Protein AF-A0A1Y2WQH7-F1 (afdb_monomer_lite)

Radius of gyration: 19.59 Å; chains: 1; bounding box: 46×44×56 Å

Structure (mmCIF, N/CA/C/O backbone):
data_AF-A0A1Y2WQH7-F1
#
_entry.id   AF-A0A1Y2WQH7-F1
#
loop_
_atom_site.group_PDB
_atom_site.id
_atom_site.type_symbol
_atom_site.label_atom_id
_atom_site.label_alt_id
_atom_site.label_comp_id
_atom_site.label_asym_id
_atom_site.label_entity_id
_atom_site.label_seq_id
_atom_site.pdbx_PDB_ins_code
_atom_site.Cartn_x
_atom_site.Cartn_y
_atom_site.Cartn_z
_atom_site.occupancy
_atom_site.B_iso_or_equiv
_atom_site.auth_seq_id
_atom_site.auth_comp_id
_atom_site.auth_asym_id
_atom_site.auth_atom_id
_atom_site.pdbx_PDB_model_num
ATOM 1 N N . SER A 1 1 ? 17.993 -16.081 -12.407 1.00 38.97 1 SER A N 1
ATOM 2 C CA . SER A 1 1 ? 17.175 -14.873 -12.658 1.00 38.97 1 SER A CA 1
ATOM 3 C C . SER A 1 1 ? 17.293 -13.811 -11.558 1.00 38.97 1 SER A C 1
ATOM 5 O O . SER A 1 1 ? 16.440 -12.940 -11.485 1.00 38.97 1 SER A O 1
ATOM 7 N N . GLU A 1 2 ? 18.355 -13.831 -10.736 1.00 39.44 2 GLU A N 1
ATOM 8 C CA . GLU A 1 2 ? 18.613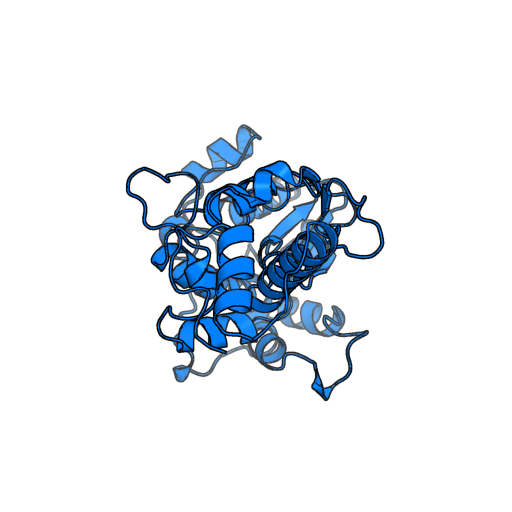 -12.860 -9.647 1.00 39.44 2 GLU A CA 1
ATOM 9 C C . GLU A 1 2 ? 19.419 -11.621 -10.092 1.00 39.44 2 GLU A C 1
ATOM 11 O O . GLU A 1 2 ? 19.774 -10.783 -9.273 1.00 39.44 2 GLU A O 1
ATOM 16 N N . ILE A 1 3 ? 19.748 -11.491 -11.383 1.00 43.53 3 ILE A N 1
ATOM 17 C CA . ILE A 1 3 ? 20.893 -10.663 -11.800 1.00 43.53 3 ILE A CA 1
ATOM 18 C C . ILE A 1 3 ? 20.584 -9.166 -12.003 1.00 43.53 3 ILE A C 1
ATOM 20 O O . ILE A 1 3 ? 21.519 -8.375 -11.983 1.00 43.53 3 ILE A O 1
ATOM 24 N N . VAL A 1 4 ? 19.337 -8.705 -12.166 1.00 51.38 4 VAL A N 1
ATOM 25 C CA . VAL A 1 4 ? 19.160 -7.395 -12.847 1.00 51.38 4 VAL A CA 1
ATOM 26 C C . VAL A 1 4 ? 18.639 -6.235 -11.991 1.00 51.38 4 VAL A C 1
ATOM 28 O O . VAL A 1 4 ? 18.834 -5.090 -12.374 1.00 51.38 4 VAL A O 1
ATOM 31 N N . ILE A 1 5 ? 18.083 -6.455 -10.799 1.00 53.41 5 ILE A N 1
ATOM 32 C CA . ILE A 1 5 ? 17.498 -5.356 -10.001 1.00 53.41 5 ILE A CA 1
ATOM 33 C C . ILE A 1 5 ? 18.223 -5.229 -8.660 1.00 53.41 5 ILE A C 1
ATOM 35 O O . ILE A 1 5 ? 17.600 -5.312 -7.615 1.00 53.41 5 ILE A O 1
ATOM 39 N N . ASN A 1 6 ? 19.551 -5.098 -8.661 1.00 52.06 6 ASN A N 1
ATOM 40 C CA . ASN A 1 6 ? 20.327 -4.864 -7.430 1.00 52.06 6 ASN A CA 1
ATOM 41 C C . ASN A 1 6 ? 20.868 -3.433 -7.298 1.00 52.06 6 ASN A C 1
ATOM 43 O O . ASN A 1 6 ? 21.521 -3.142 -6.304 1.00 52.06 6 ASN A O 1
ATOM 47 N N . ASN A 1 7 ? 20.557 -2.533 -8.238 1.00 55.72 7 ASN A N 1
ATOM 48 C CA . ASN A 1 7 ? 20.940 -1.123 -8.157 1.00 55.72 7 ASN A CA 1
ATOM 49 C C . ASN A 1 7 ? 19.717 -0.221 -8.336 1.00 55.72 7 ASN A C 1
ATOM 51 O O . ASN A 1 7 ? 19.028 -0.314 -9.350 1.00 55.72 7 ASN A O 1
ATOM 55 N N . ALA A 1 8 ? 19.503 0.675 -7.369 1.00 56.31 8 ALA A N 1
ATOM 56 C CA . ALA A 1 8 ? 18.487 1.731 -7.411 1.00 56.31 8 ALA A CA 1
ATOM 57 C C . ALA A 1 8 ? 18.718 2.745 -8.554 1.00 56.31 8 ALA A C 1
ATOM 59 O O . ALA A 1 8 ? 17.815 3.499 -8.906 1.00 56.31 8 ALA A O 1
ATOM 60 N N . ASP A 1 9 ? 19.904 2.718 -9.168 1.00 71.06 9 ASP A N 1
ATOM 61 C CA . ASP A 1 9 ? 20.319 3.643 -10.226 1.00 71.06 9 ASP A CA 1
ATOM 62 C C . ASP A 1 9 ? 19.980 3.158 -11.643 1.00 71.06 9 ASP A C 1
ATOM 64 O O . ASP A 1 9 ? 20.392 3.779 -12.618 1.00 71.06 9 ASP A O 1
ATOM 68 N N . LEU A 1 10 ? 19.259 2.048 -11.806 1.00 86.94 10 LEU A N 1
ATOM 69 C CA . LEU A 1 10 ? 18.896 1.564 -13.141 1.00 86.94 10 LEU A CA 1
ATOM 70 C C . LEU A 1 10 ? 17.573 2.161 -13.602 1.00 86.94 10 LEU A C 1
ATOM 72 O O . LEU A 1 10 ? 16.615 2.231 -12.834 1.00 86.94 10 LEU A O 1
ATOM 76 N N . SER A 1 11 ? 17.512 2.554 -14.869 1.00 91.56 11 SER A N 1
ATOM 77 C CA . SER A 1 11 ? 16.256 2.814 -15.564 1.00 91.56 11 SER A CA 1
ATOM 78 C C . SER A 1 11 ? 15.621 1.511 -16.067 1.00 91.56 11 SER A C 1
ATOM 80 O O . SER A 1 11 ? 16.248 0.446 -16.070 1.00 91.56 11 SER A O 1
ATOM 82 N N . ILE A 1 12 ? 14.370 1.577 -16.531 1.00 92.19 12 ILE A N 1
ATOM 83 C CA . ILE A 1 12 ? 13.718 0.421 -17.171 1.00 92.19 12 ILE A CA 1
ATOM 84 C C . ILE A 1 12 ? 14.476 0.021 -18.441 1.00 92.19 12 ILE A C 1
ATOM 86 O O . ILE A 1 12 ? 14.671 -1.171 -18.691 1.00 92.19 12 ILE A O 1
ATOM 90 N N . ASN A 1 13 ? 14.963 1.011 -19.193 1.00 90.75 13 ASN A N 1
ATOM 91 C CA . ASN A 1 13 ? 15.787 0.797 -20.380 1.00 90.75 13 ASN A CA 1
ATOM 92 C C . ASN A 1 13 ? 17.090 0.064 -20.045 1.00 90.75 13 ASN A C 1
ATOM 94 O O . ASN A 1 13 ? 17.440 -0.899 -20.726 1.00 90.75 13 ASN A O 1
ATOM 98 N N . ASP A 1 14 ? 17.766 0.444 -18.958 1.00 91.75 14 ASP A N 1
ATOM 99 C CA . ASP A 1 14 ? 19.006 -0.218 -18.534 1.00 91.75 14 ASP A CA 1
ATOM 100 C C . ASP A 1 14 ? 18.767 -1.676 -18.133 1.00 91.75 14 ASP A C 1
ATOM 102 O O . ASP A 1 14 ? 19.568 -2.557 -18.447 1.00 91.75 14 ASP A O 1
ATOM 106 N N . ILE A 1 15 ? 17.652 -1.955 -17.450 1.00 91.62 15 ILE A N 1
ATOM 107 C CA . ILE A 1 15 ? 17.267 -3.320 -17.069 1.00 91.62 15 ILE A CA 1
ATOM 108 C C . ILE A 1 15 ? 16.981 -4.156 -18.324 1.00 91.62 15 ILE A C 1
ATOM 110 O O . ILE A 1 15 ? 17.461 -5.288 -18.422 1.00 91.62 15 ILE A O 1
ATOM 114 N N . ALA A 1 16 ? 16.248 -3.608 -19.298 1.00 92.00 16 ALA A N 1
ATOM 115 C CA . ALA A 1 16 ? 15.983 -4.278 -20.569 1.00 92.00 16 ALA A CA 1
ATOM 116 C C . ALA A 1 16 ? 17.284 -4.561 -21.339 1.00 92.00 16 ALA A C 1
ATOM 118 O O . ALA A 1 16 ? 17.501 -5.687 -21.791 1.00 92.00 16 ALA A O 1
ATOM 119 N N . GLN A 1 17 ? 18.190 -3.583 -21.420 1.00 90.75 17 GLN A N 1
ATOM 120 C CA . GLN A 1 17 ? 19.476 -3.753 -22.091 1.00 90.75 17 GLN A CA 1
ATOM 121 C C . GLN A 1 17 ? 20.327 -4.831 -21.412 1.00 90.75 17 GLN A C 1
ATOM 123 O O . GLN A 1 17 ? 20.814 -5.735 -22.083 1.00 90.75 17 GLN A O 1
ATOM 128 N N . ARG A 1 18 ? 20.417 -4.831 -20.077 1.00 91.19 18 ARG A N 1
ATOM 129 C CA . ARG A 1 18 ? 21.145 -5.869 -19.325 1.00 91.19 18 ARG A CA 1
ATOM 130 C C . ARG A 1 18 ? 20.582 -7.270 -19.543 1.00 91.19 18 ARG A C 1
ATOM 132 O O . ARG A 1 18 ? 21.343 -8.233 -19.596 1.00 91.19 18 ARG A O 1
ATOM 139 N N . LEU A 1 19 ? 19.260 -7.408 -19.657 1.00 89.88 19 LEU A N 1
ATOM 140 C CA . LEU A 1 19 ? 18.636 -8.690 -19.997 1.00 89.88 19 LEU A CA 1
ATOM 141 C C . LEU A 1 19 ? 18.998 -9.132 -21.420 1.00 89.88 19 LEU A C 1
ATOM 143 O O . LEU A 1 19 ? 19.179 -10.330 -21.650 1.00 89.88 19 LEU A O 1
ATOM 147 N N . SER A 1 20 ? 19.119 -8.186 -22.354 1.00 91.44 20 SER A N 1
ATOM 148 C CA . SER A 1 20 ? 19.581 -8.461 -23.716 1.00 91.44 20 SER A CA 1
ATOM 149 C C . SER A 1 20 ? 21.047 -8.893 -23.735 1.00 91.44 20 SER A C 1
ATOM 151 O O . SER A 1 20 ? 21.374 -9.915 -24.332 1.00 91.44 20 SER A O 1
ATOM 153 N N . ASP A 1 21 ? 21.916 -8.176 -23.022 1.00 89.81 21 ASP A N 1
ATOM 154 C CA . ASP A 1 21 ? 23.349 -8.477 -22.928 1.00 89.81 21 ASP A CA 1
ATOM 155 C C . ASP A 1 21 ? 23.602 -9.838 -22.259 1.00 89.81 21 ASP A C 1
ATOM 157 O O . ASP A 1 21 ? 24.516 -10.571 -22.632 1.00 89.81 21 ASP A O 1
ATOM 161 N N . ALA A 1 22 ? 22.747 -10.222 -21.306 1.00 89.12 22 ALA A N 1
ATOM 162 C CA . ALA A 1 22 ? 22.756 -11.538 -20.672 1.00 89.12 22 ALA A CA 1
ATOM 163 C C . ALA A 1 22 ? 22.141 -12.656 -21.542 1.00 89.12 22 ALA A C 1
ATOM 165 O O . ALA A 1 22 ? 21.992 -13.784 -21.070 1.00 89.12 22 ALA A O 1
ATOM 166 N N . GLY A 1 23 ? 21.721 -12.359 -22.777 1.00 88.50 23 GLY A N 1
ATOM 167 C CA . GLY A 1 23 ? 21.114 -13.319 -23.703 1.00 88.50 23 GLY A CA 1
ATOM 168 C C . GLY A 1 23 ? 19.721 -13.810 -23.295 1.00 88.50 23 GLY A C 1
ATOM 169 O O . GLY A 1 23 ? 19.248 -14.811 -23.827 1.00 88.50 23 GLY A O 1
ATOM 170 N N . SER A 1 24 ? 19.058 -13.142 -22.342 1.00 87.94 24 SER A N 1
ATOM 171 C CA . SER A 1 24 ? 17.720 -13.530 -21.863 1.00 87.94 24 SER A CA 1
ATOM 172 C C . SER A 1 24 ? 16.598 -13.045 -22.782 1.00 87.94 24 SER A C 1
ATOM 174 O O . SER A 1 24 ? 15.531 -13.653 -22.823 1.00 87.94 24 SER A O 1
ATOM 176 N N . ILE A 1 25 ? 16.831 -11.951 -23.508 1.00 89.62 25 ILE A N 1
ATOM 177 C CA . ILE A 1 25 ? 15.922 -11.395 -24.514 1.00 89.62 25 ILE A CA 1
ATOM 178 C C . ILE A 1 25 ? 16.723 -10.914 -25.726 1.00 89.62 25 ILE A C 1
ATOM 180 O O . ILE A 1 25 ? 17.934 -10.737 -25.650 1.00 89.62 25 ILE A O 1
ATOM 184 N N . THR A 1 26 ? 16.053 -10.698 -26.854 1.00 89.81 26 THR A N 1
ATOM 185 C CA . THR A 1 26 ? 16.691 -10.246 -28.095 1.00 89.81 26 THR A CA 1
ATOM 186 C C . THR A 1 26 ? 16.123 -8.894 -28.508 1.00 89.81 26 THR A C 1
ATOM 188 O O . THR A 1 26 ? 14.950 -8.794 -28.872 1.00 89.81 26 THR A O 1
ATOM 191 N N . ILE A 1 27 ? 16.957 -7.854 -28.467 1.00 88.19 27 ILE A N 1
ATOM 192 C CA . ILE A 1 27 ? 16.594 -6.493 -28.873 1.00 88.19 27 ILE A CA 1
ATOM 193 C C . ILE A 1 27 ? 17.321 -6.167 -30.182 1.00 88.19 27 ILE A C 1
ATOM 195 O O . ILE A 1 27 ? 18.535 -6.010 -30.204 1.00 88.19 27 ILE A O 1
ATOM 199 N N . LEU A 1 28 ? 16.570 -6.098 -31.286 1.00 86.06 28 LEU A N 1
ATOM 200 C CA . LEU A 1 28 ? 17.103 -5.847 -32.640 1.00 86.06 28 LEU A CA 1
ATOM 201 C C . LEU A 1 28 ? 16.607 -4.525 -33.250 1.00 86.06 28 LEU A C 1
ATOM 203 O O . LEU A 1 28 ? 16.918 -4.220 -34.398 1.00 86.06 28 LEU A O 1
ATOM 207 N N . GLY A 1 29 ? 15.808 -3.757 -32.508 1.00 87.25 29 GLY A N 1
ATOM 208 C CA . GLY A 1 29 ? 15.242 -2.489 -32.956 1.00 87.25 29 GLY A CA 1
ATOM 209 C C . GLY A 1 29 ? 14.202 -1.933 -31.984 1.00 87.25 29 GLY A C 1
ATOM 210 O O . GLY A 1 29 ? 13.869 -2.561 -30.975 1.00 87.25 29 GLY A O 1
ATOM 211 N N . ASP A 1 30 ? 13.654 -0.764 -32.315 1.00 85.12 30 ASP A N 1
ATOM 212 C CA . ASP A 1 30 ? 12.797 0.025 -31.418 1.00 85.12 30 ASP A CA 1
ATOM 213 C C . ASP A 1 30 ? 11.533 -0.709 -30.960 1.00 85.12 30 ASP A C 1
ATOM 215 O O . ASP A 1 30 ? 11.069 -0.528 -29.836 1.00 85.12 30 ASP A O 1
ATOM 219 N N . ARG A 1 31 ? 10.944 -1.550 -31.818 1.00 86.94 31 ARG A N 1
ATOM 220 C CA . ARG A 1 31 ? 9.736 -2.311 -31.464 1.00 86.94 31 ARG A CA 1
ATOM 221 C C . ARG A 1 31 ? 10.037 -3.368 -30.398 1.00 86.94 31 ARG A C 1
ATOM 223 O O . ARG A 1 31 ? 9.248 -3.546 -29.471 1.00 86.94 31 ARG A O 1
ATOM 230 N N . GLN A 1 32 ? 11.160 -4.068 -30.536 1.00 87.75 32 GLN A N 1
ATOM 231 C CA . GLN A 1 32 ? 11.610 -5.073 -29.577 1.00 87.75 32 GLN A CA 1
ATOM 232 C C . GLN A 1 32 ? 12.045 -4.417 -28.271 1.00 87.75 32 GLN A C 1
ATOM 234 O O . GLN A 1 32 ? 11.708 -4.940 -27.215 1.00 87.75 32 GLN A O 1
ATOM 239 N N . LEU A 1 33 ? 12.704 -3.254 -28.336 1.00 87.06 33 LEU A N 1
ATOM 240 C CA . LEU A 1 33 ? 13.046 -2.480 -27.144 1.00 87.06 33 LEU A CA 1
ATOM 241 C C . LEU A 1 33 ? 11.783 -2.100 -26.359 1.00 87.06 33 LEU A C 1
ATOM 243 O O . LEU A 1 33 ? 11.710 -2.404 -25.178 1.00 87.06 33 LEU A O 1
ATOM 247 N N . LYS A 1 34 ? 10.744 -1.571 -27.021 1.00 87.88 34 LYS A N 1
ATOM 248 C CA . LYS A 1 34 ? 9.451 -1.265 -26.372 1.00 87.88 34 LYS A CA 1
ATOM 249 C C . LYS A 1 34 ? 8.802 -2.489 -25.726 1.00 87.88 34 LYS A C 1
ATOM 251 O O . LYS A 1 34 ? 8.323 -2.434 -24.603 1.00 87.88 34 LYS A O 1
ATOM 256 N N . SER A 1 35 ? 8.812 -3.621 -26.428 1.00 90.25 35 SER A N 1
ATOM 257 C CA . SER A 1 35 ? 8.246 -4.865 -25.890 1.00 90.25 35 SER A CA 1
ATOM 258 C C . SER A 1 35 ? 9.041 -5.365 -24.676 1.00 90.25 35 SER A C 1
ATOM 260 O O . SER A 1 35 ? 8.468 -5.893 -23.724 1.00 90.25 35 SER A O 1
ATOM 262 N N . ALA A 1 36 ? 10.365 -5.190 -24.696 1.00 91.88 36 ALA A N 1
ATOM 263 C CA . ALA A 1 36 ? 11.240 -5.519 -23.582 1.00 91.88 36 ALA A CA 1
ATOM 264 C C . ALA A 1 36 ? 11.011 -4.591 -22.381 1.00 91.88 36 ALA A C 1
ATOM 266 O O . ALA A 1 36 ? 10.947 -5.079 -21.253 1.00 91.88 36 ALA A O 1
ATOM 267 N N . THR A 1 37 ? 10.844 -3.284 -22.601 1.00 91.94 37 THR A N 1
ATOM 268 C CA . THR A 1 37 ? 10.581 -2.320 -21.523 1.00 91.94 37 THR A CA 1
ATOM 269 C C . THR A 1 37 ? 9.207 -2.548 -20.898 1.00 91.94 37 THR A C 1
ATOM 271 O O . THR A 1 37 ? 9.106 -2.576 -19.673 1.00 91.94 37 THR A O 1
ATOM 274 N N . ASP A 1 38 ? 8.185 -2.863 -21.699 1.00 92.50 38 ASP A N 1
ATOM 275 C CA . ASP A 1 38 ? 6.854 -3.259 -21.213 1.00 92.50 38 ASP A CA 1
ATOM 276 C C . ASP A 1 38 ? 6.898 -4.532 -20.363 1.00 92.50 38 ASP A C 1
ATOM 278 O O . ASP A 1 38 ? 6.243 -4.624 -19.319 1.00 92.50 38 ASP A O 1
ATOM 282 N N . LEU A 1 39 ? 7.697 -5.517 -20.782 1.00 93.12 39 LEU A N 1
ATOM 283 C CA . LEU A 1 39 ? 7.901 -6.746 -20.024 1.00 93.12 39 LEU A CA 1
ATOM 284 C C . LEU A 1 39 ? 8.595 -6.465 -18.686 1.00 93.12 39 LEU A C 1
ATOM 286 O O . LEU A 1 39 ? 8.147 -6.957 -17.651 1.00 93.12 39 LEU A O 1
ATOM 290 N N . VAL A 1 40 ? 9.663 -5.664 -18.693 1.00 94.38 40 VAL A N 1
ATOM 291 C CA . VAL A 1 40 ? 10.388 -5.271 -17.476 1.00 94.38 40 VAL A CA 1
ATOM 292 C C . VAL A 1 40 ? 9.467 -4.521 -16.517 1.00 94.38 40 VAL A C 1
ATOM 294 O O . VAL A 1 40 ? 9.375 -4.900 -15.349 1.00 94.38 40 VAL A O 1
ATOM 297 N N . PHE A 1 41 ? 8.745 -3.514 -17.009 1.00 95.19 41 PHE A N 1
ATOM 298 C CA . PHE A 1 41 ? 7.750 -2.767 -16.244 1.00 95.19 41 PHE A CA 1
ATOM 299 C C . PHE A 1 41 ? 6.714 -3.707 -15.614 1.00 95.19 41 PHE A C 1
ATOM 301 O O . PHE A 1 41 ? 6.477 -3.675 -14.408 1.00 95.19 41 PHE A O 1
ATOM 308 N N . SER A 1 42 ? 6.165 -4.630 -16.403 1.00 95.88 42 SER A N 1
ATOM 309 C CA . SER A 1 42 ? 5.173 -5.590 -15.914 1.00 95.88 42 SER A CA 1
ATOM 310 C C . SER A 1 42 ? 5.725 -6.496 -14.818 1.00 95.88 42 SER A C 1
ATOM 312 O O . SER A 1 42 ? 5.077 -6.700 -13.790 1.00 95.88 42 SER A O 1
ATOM 314 N N . ILE A 1 43 ? 6.945 -7.009 -15.003 1.00 95.31 43 ILE A N 1
ATOM 315 C CA . ILE A 1 43 ? 7.621 -7.852 -14.014 1.00 95.31 43 ILE A CA 1
ATOM 316 C C . ILE A 1 43 ? 7.861 -7.076 -12.720 1.00 95.31 43 ILE A C 1
ATOM 318 O O . ILE A 1 43 ? 7.623 -7.636 -11.651 1.00 95.31 43 ILE A O 1
ATOM 322 N N . ILE A 1 44 ? 8.289 -5.811 -12.787 1.00 95.44 44 ILE A N 1
ATOM 323 C CA . ILE A 1 44 ? 8.462 -4.964 -11.599 1.00 95.44 44 ILE A CA 1
ATOM 324 C C . ILE A 1 44 ? 7.122 -4.811 -10.874 1.00 95.44 44 ILE A C 1
ATOM 326 O O . ILE A 1 44 ? 7.054 -5.101 -9.680 1.00 95.44 44 ILE A O 1
ATOM 330 N N . GLY A 1 45 ? 6.046 -4.444 -11.576 1.00 96.31 45 GLY A N 1
ATOM 331 C CA . GLY A 1 45 ? 4.706 -4.333 -10.991 1.00 96.31 45 GLY A CA 1
ATOM 332 C C . GLY A 1 45 ? 4.266 -5.614 -10.281 1.00 96.31 45 GLY A C 1
ATOM 333 O O . GLY A 1 45 ? 3.949 -5.595 -9.093 1.00 96.31 45 GLY A O 1
ATOM 334 N N . TRP A 1 46 ? 4.352 -6.762 -10.956 1.00 95.75 46 TRP A N 1
ATOM 335 C CA . TRP A 1 46 ? 3.946 -8.050 -10.382 1.00 95.75 46 TRP A CA 1
ATOM 336 C C . TRP A 1 46 ? 4.846 -8.536 -9.242 1.00 95.75 46 TRP A C 1
ATOM 338 O O . TRP A 1 46 ? 4.350 -9.118 -8.280 1.00 95.75 46 TRP A O 1
ATOM 348 N N . LYS A 1 47 ? 6.166 -8.323 -9.326 1.00 95.25 47 LYS A N 1
ATOM 349 C CA . LYS A 1 47 ? 7.124 -8.775 -8.302 1.00 95.25 47 LYS A CA 1
ATOM 350 C C . LYS A 1 47 ? 7.151 -7.891 -7.066 1.00 95.25 47 LYS A C 1
ATOM 352 O O . LYS A 1 47 ? 7.563 -8.366 -6.014 1.00 95.25 47 LYS A O 1
ATOM 357 N N . THR A 1 48 ? 6.756 -6.630 -7.188 1.00 96.56 48 THR A N 1
ATOM 358 C CA . THR A 1 48 ? 6.714 -5.682 -6.065 1.00 96.56 48 THR A CA 1
ATOM 359 C C . THR A 1 48 ? 5.312 -5.506 -5.500 1.00 96.56 48 THR A C 1
ATOM 361 O O . THR A 1 48 ? 5.162 -5.060 -4.367 1.00 96.56 48 THR A O 1
ATOM 364 N N . MET A 1 49 ? 4.290 -5.840 -6.293 1.00 97.44 49 MET A N 1
ATOM 365 C CA . MET A 1 49 ? 2.878 -5.591 -6.012 1.00 97.44 49 MET A CA 1
ATOM 366 C C . MET A 1 49 ? 2.554 -4.106 -5.771 1.00 97.44 49 MET A C 1
ATOM 368 O O . MET A 1 49 ? 1.500 -3.792 -5.231 1.00 97.44 49 MET A O 1
ATOM 372 N N . LEU A 1 50 ? 3.429 -3.172 -6.166 1.00 97.31 50 LEU A N 1
ATOM 373 C CA . LE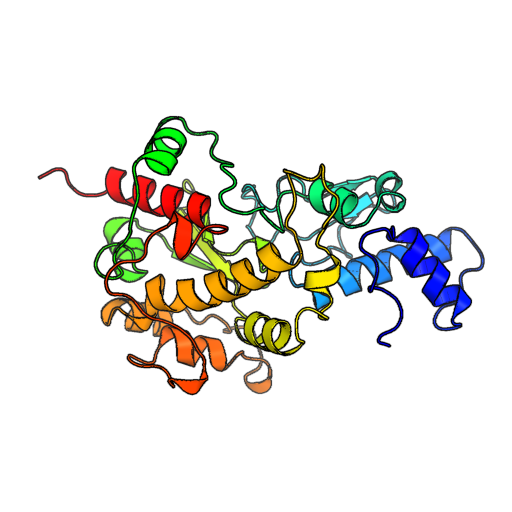U A 1 50 ? 3.206 -1.725 -6.006 1.00 97.31 50 LEU A CA 1
ATOM 374 C C . LEU A 1 50 ? 2.177 -1.165 -6.991 1.00 97.31 50 LEU A C 1
ATOM 376 O O . LEU A 1 50 ? 1.600 -0.102 -6.761 1.00 97.31 50 LEU A O 1
ATOM 380 N N . TYR A 1 51 ? 1.963 -1.873 -8.092 1.00 96.94 51 TYR A N 1
ATOM 381 C CA . TYR A 1 51 ? 0.954 -1.577 -9.093 1.00 96.94 51 TYR A CA 1
ATOM 382 C C . TYR A 1 51 ? 0.676 -2.828 -9.920 1.00 96.94 51 TYR A C 1
ATOM 384 O O . TYR A 1 51 ? 1.498 -3.744 -9.999 1.00 96.94 51 TYR A O 1
ATOM 392 N N . ARG A 1 52 ? -0.472 -2.838 -10.596 1.00 95.81 52 ARG A N 1
ATOM 393 C CA . ARG A 1 52 ? -0.746 -3.788 -11.671 1.00 95.81 52 ARG A CA 1
ATOM 394 C C . ARG A 1 52 ? -0.506 -3.089 -13.012 1.00 95.81 52 ARG A C 1
ATOM 396 O O . ARG A 1 52 ? -1.063 -2.012 -13.202 1.00 95.81 52 ARG A O 1
ATOM 403 N N . PRO A 1 53 ? 0.294 -3.645 -13.936 1.00 95.81 53 PRO A N 1
ATOM 404 C CA . PRO A 1 53 ? 0.435 -3.072 -15.272 1.00 95.81 53 PRO A CA 1
ATOM 405 C C . PRO A 1 53 ? -0.896 -3.164 -16.035 1.00 95.81 53 PRO A C 1
ATOM 407 O O . PRO A 1 53 ? -1.578 -4.193 -15.976 1.00 95.81 53 PRO A O 1
ATOM 410 N N . ASP A 1 54 ? -1.264 -2.109 -16.762 1.00 94.44 54 ASP A N 1
ATOM 411 C CA . ASP A 1 54 ? -2.347 -2.157 -17.750 1.00 94.44 54 ASP A CA 1
ATOM 412 C C . ASP A 1 54 ? -1.742 -2.339 -19.141 1.00 94.44 54 ASP A C 1
ATOM 414 O O . ASP A 1 54 ? -1.174 -1.415 -19.712 1.00 94.44 54 ASP A O 1
ATOM 418 N N . LEU A 1 55 ? -1.846 -3.556 -19.670 1.00 86.69 55 LEU A N 1
ATOM 419 C CA . LEU A 1 55 ? -1.311 -3.916 -20.985 1.00 86.69 55 LEU A CA 1
ATOM 420 C C . LEU A 1 55 ? -2.374 -3.909 -22.087 1.00 86.69 55 LEU A C 1
ATOM 422 O O . LEU A 1 55 ? -2.036 -4.023 -23.260 1.00 86.69 55 LEU A O 1
ATOM 426 N N . LEU A 1 56 ? -3.656 -3.824 -21.720 1.00 86.69 56 LEU A N 1
ATOM 427 C CA . LEU A 1 56 ? -4.763 -3.980 -22.664 1.00 86.69 56 LEU A CA 1
ATOM 428 C C . LEU A 1 56 ? -5.297 -2.630 -23.131 1.00 86.69 56 LEU A C 1
ATOM 430 O O . LEU A 1 56 ? -5.639 -2.479 -24.302 1.00 86.69 56 LEU A O 1
ATOM 434 N N . SER A 1 57 ? -5.356 -1.654 -22.225 1.00 88.19 57 SER A N 1
ATOM 435 C CA . SER A 1 57 ? -5.947 -0.339 -22.499 1.00 88.19 57 SER A CA 1
ATOM 436 C C . SER A 1 57 ? -4.895 0.754 -22.694 1.00 88.19 57 SER A C 1
ATOM 438 O O . SER A 1 57 ? -5.252 1.912 -22.925 1.00 88.19 57 SER A O 1
ATOM 440 N N . CYS A 1 58 ? -3.606 0.415 -22.587 1.00 89.50 58 CYS A N 1
ATOM 441 C CA . CYS A 1 58 ? -2.530 1.395 -22.627 1.00 89.50 58 CYS A CA 1
ATOM 442 C C . CYS A 1 58 ? -2.152 1.797 -24.061 1.00 89.50 58 CYS A C 1
ATOM 444 O O . CYS A 1 58 ? -1.852 0.929 -24.887 1.00 89.50 58 CYS A O 1
ATOM 446 N N . PRO A 1 59 ? -2.127 3.104 -24.380 1.00 90.44 59 PRO A N 1
ATOM 447 C CA . PRO A 1 59 ? -1.656 3.582 -25.672 1.00 90.44 59 PRO A CA 1
ATOM 448 C C . PRO A 1 59 ? -0.177 3.231 -25.926 1.00 90.44 59 PRO A C 1
ATOM 450 O O . PRO A 1 59 ? 0.630 3.280 -24.999 1.00 90.44 59 PRO A O 1
ATOM 453 N N . PRO A 1 60 ? 0.246 2.999 -27.185 1.00 86.50 60 PRO A N 1
ATOM 454 C CA . PRO A 1 60 ? 1.642 2.666 -27.505 1.00 86.50 60 PRO A CA 1
ATOM 455 C C . PRO A 1 60 ? 2.681 3.729 -27.107 1.00 86.50 60 PRO A C 1
ATOM 457 O O . PRO A 1 60 ? 3.873 3.434 -27.053 1.00 86.50 60 PRO A O 1
ATOM 460 N N . THR A 1 61 ? 2.258 4.972 -26.878 1.00 89.12 61 THR A N 1
ATOM 461 C CA . THR A 1 61 ? 3.108 6.113 -26.492 1.00 89.12 61 THR A CA 1
ATOM 462 C C . THR A 1 61 ? 3.234 6.299 -24.982 1.00 89.12 61 THR A C 1
ATOM 464 O O . THR A 1 61 ? 3.938 7.207 -24.534 1.00 89.12 61 THR A O 1
ATOM 467 N N . GLU A 1 62 ? 2.563 5.459 -24.200 1.00 93.38 62 GLU A N 1
ATOM 468 C CA . GLU A 1 62 ? 2.459 5.576 -22.751 1.00 93.38 62 GLU A CA 1
ATOM 469 C C . GLU A 1 62 ? 2.850 4.265 -22.060 1.00 93.38 62 GLU A C 1
ATOM 471 O O . GLU A 1 62 ? 2.894 3.198 -22.676 1.00 93.38 62 GLU A O 1
ATOM 476 N N . ILE A 1 63 ? 3.126 4.375 -20.762 1.00 93.38 63 ILE A N 1
ATOM 477 C CA . ILE A 1 63 ? 3.125 3.273 -19.806 1.00 93.38 63 ILE A CA 1
ATOM 478 C C . ILE A 1 63 ? 1.989 3.514 -18.820 1.00 93.38 63 ILE A C 1
ATOM 480 O O . ILE A 1 63 ? 1.844 4.621 -18.291 1.00 93.38 63 ILE A O 1
ATOM 484 N N . CYS A 1 64 ? 1.214 2.467 -18.547 1.00 95.75 64 CYS A N 1
ATOM 485 C CA . CYS A 1 64 ? 0.005 2.568 -17.752 1.00 95.75 64 CYS A CA 1
ATOM 486 C C . CYS A 1 64 ? -0.025 1.546 -16.616 1.00 95.75 64 CYS A C 1
ATOM 488 O O . CYS A 1 64 ? 0.321 0.375 -16.785 1.00 95.75 64 CYS A O 1
ATOM 490 N N . ILE A 1 65 ? -0.512 1.991 -15.464 1.00 96.25 65 ILE A N 1
ATOM 491 C CA . ILE A 1 65 ? -0.936 1.126 -14.369 1.00 96.25 65 ILE A CA 1
ATOM 492 C C . ILE A 1 65 ? -2.459 1.019 -14.376 1.00 96.25 65 ILE A C 1
ATOM 494 O O . ILE A 1 65 ? -3.169 1.938 -14.785 1.00 96.25 65 ILE A O 1
ATOM 498 N N . ALA A 1 66 ? -2.966 -0.120 -13.933 1.00 95.12 66 ALA A N 1
ATOM 499 C CA . ALA A 1 66 ? -4.390 -0.353 -13.864 1.00 95.12 66 ALA A CA 1
ATOM 500 C C . ALA A 1 66 ? -5.034 0.404 -12.696 1.00 95.12 66 ALA A C 1
ATOM 502 O O . ALA A 1 66 ? -4.413 0.634 -11.657 1.00 95.12 66 ALA A O 1
ATOM 503 N N . ASP A 1 67 ? -6.308 0.751 -12.863 1.00 93.88 67 ASP A N 1
ATOM 504 C CA . ASP A 1 67 ? -7.100 1.422 -11.836 1.00 93.88 67 ASP A CA 1
ATOM 505 C C . ASP A 1 67 ? -7.590 0.426 -10.774 1.00 93.88 67 ASP A C 1
ATOM 507 O O . ASP A 1 67 ? -8.618 -0.233 -10.935 1.00 93.88 67 ASP A O 1
ATOM 511 N N . GLU A 1 68 ? -6.836 0.296 -9.686 1.00 91.62 68 GLU A N 1
ATOM 512 C CA . GLU A 1 68 ? -7.161 -0.595 -8.561 1.00 91.62 68 GLU A CA 1
ATOM 513 C C . GLU A 1 68 ? -8.132 0.034 -7.550 1.00 91.62 68 GLU A C 1
ATOM 515 O O . GLU A 1 68 ? -8.639 -0.641 -6.651 1.00 91.62 68 GLU A O 1
ATOM 520 N N . THR A 1 69 ? -8.404 1.330 -7.698 1.00 92.38 69 THR A N 1
ATOM 521 C CA . THR A 1 69 ? -9.193 2.143 -6.768 1.00 92.38 69 THR A CA 1
ATOM 522 C C . THR A 1 69 ? -10.458 2.704 -7.419 1.00 92.38 69 THR A C 1
ATOM 524 O O . THR A 1 69 ? -11.049 3.660 -6.921 1.00 92.38 69 THR A O 1
ATOM 527 N N . ASN A 1 70 ? -10.899 2.093 -8.524 1.00 89.94 70 ASN A N 1
ATOM 528 C CA . ASN A 1 70 ? -12.159 2.369 -9.217 1.00 89.94 70 ASN A CA 1
ATOM 529 C C . ASN A 1 70 ? -12.413 3.871 -9.462 1.00 89.94 70 ASN A C 1
ATOM 531 O O . ASN A 1 70 ? -13.506 4.383 -9.215 1.00 89.94 70 ASN A O 1
ATOM 535 N N . GLY A 1 71 ? -11.377 4.582 -9.908 1.00 90.00 71 GLY A N 1
ATOM 536 C CA . GLY A 1 71 ? -11.412 6.012 -10.213 1.00 90.00 71 GLY A CA 1
ATOM 537 C C . GLY A 1 71 ? -10.971 6.925 -9.069 1.00 90.00 71 GLY A C 1
ATOM 538 O O . GLY A 1 71 ? -10.672 8.092 -9.321 1.00 90.00 71 GLY A O 1
ATOM 539 N N . TYR A 1 72 ? -10.865 6.426 -7.834 1.00 91.81 72 TYR A N 1
ATOM 540 C CA . TYR A 1 72 ? -10.308 7.202 -6.727 1.00 91.81 72 TYR A CA 1
ATOM 541 C C . TYR A 1 72 ? -8.803 7.424 -6.934 1.00 91.81 72 TYR A C 1
ATOM 543 O O . TYR A 1 72 ? -8.065 6.497 -7.270 1.00 91.81 72 TYR A O 1
ATOM 551 N N . ARG A 1 73 ? -8.330 8.654 -6.727 1.00 88.12 73 ARG A N 1
ATOM 552 C CA . ARG A 1 73 ? -6.911 9.024 -6.833 1.00 88.12 73 ARG A CA 1
ATOM 553 C C . ARG A 1 73 ? -6.424 9.509 -5.477 1.00 88.12 73 ARG A C 1
ATOM 555 O O . ARG A 1 73 ? -6.594 10.672 -5.127 1.00 88.12 73 ARG A O 1
ATOM 562 N N . GLY A 1 74 ? -5.890 8.571 -4.701 1.00 83.56 74 GLY A N 1
ATOM 563 C CA . GLY A 1 74 ? -5.191 8.855 -3.450 1.00 83.56 74 GLY A CA 1
ATOM 564 C C . GLY A 1 74 ? -3.716 9.183 -3.686 1.00 83.56 74 GLY A C 1
ATOM 565 O O . GLY A 1 74 ? -3.239 9.206 -4.821 1.00 83.56 74 GLY A O 1
ATOM 566 N N . GLY A 1 75 ? -2.968 9.374 -2.600 1.00 84.06 75 GLY A N 1
ATOM 567 C CA . GLY A 1 75 ? -1.556 9.770 -2.671 1.00 84.06 75 GLY A CA 1
ATOM 568 C C . GLY A 1 75 ? -0.635 8.729 -3.324 1.00 84.06 75 GLY A C 1
ATOM 569 O O . GLY A 1 75 ? 0.403 9.096 -3.872 1.00 84.06 75 GLY A O 1
ATOM 570 N N . CYS A 1 76 ? -0.998 7.439 -3.304 1.00 87.12 76 CYS A N 1
ATOM 571 C CA . CYS A 1 76 ? -0.169 6.391 -3.918 1.00 87.12 76 CYS A CA 1
ATOM 572 C C . CYS A 1 76 ? -0.205 6.343 -5.445 1.00 87.12 76 CYS A C 1
ATOM 574 O O . CYS A 1 76 ? 0.826 6.052 -6.045 1.00 87.12 76 CYS A O 1
ATOM 576 N N . HIS A 1 77 ? -1.360 6.599 -6.063 1.00 89.88 77 HIS A N 1
ATOM 577 C CA . HIS A 1 77 ? -1.578 6.538 -7.513 1.00 89.88 77 HIS A CA 1
ATOM 578 C C . HIS A 1 77 ? -2.210 7.855 -7.976 1.00 89.88 77 HIS A C 1
ATOM 580 O O . HIS A 1 77 ? -3.400 7.926 -8.290 1.00 89.88 77 HIS A O 1
ATOM 586 N N . LEU A 1 78 ? -1.397 8.911 -7.989 1.00 89.12 78 LEU A N 1
ATOM 587 C CA . LEU A 1 78 ? -1.783 10.242 -8.462 1.00 89.12 78 LEU A CA 1
ATOM 588 C C . LEU A 1 78 ? -2.048 10.245 -9.969 1.00 89.12 78 LEU A C 1
ATOM 590 O O . LEU A 1 78 ? -2.976 10.899 -10.442 1.00 89.12 78 LEU A O 1
ATOM 594 N N . CYS A 1 79 ? -1.254 9.484 -10.722 1.00 91.56 79 CYS A N 1
ATOM 595 C CA . CYS A 1 79 ? -1.433 9.300 -12.151 1.00 91.56 79 CYS A CA 1
ATOM 596 C C . CYS A 1 79 ? -1.389 7.815 -12.500 1.00 91.56 79 CYS A C 1
ATOM 598 O O . CYS A 1 79 ? -0.556 7.073 -11.988 1.00 91.56 79 CYS A O 1
ATOM 600 N N . LEU A 1 80 ? -2.259 7.384 -13.416 1.00 93.75 80 LEU A N 1
ATOM 601 C CA . LEU A 1 80 ? -2.234 6.010 -13.925 1.00 93.75 80 LEU A CA 1
ATOM 602 C C . LEU A 1 80 ? -1.400 5.852 -15.198 1.00 93.75 80 LEU A C 1
ATOM 604 O O . LEU A 1 80 ? -1.245 4.740 -15.690 1.00 93.75 80 LEU A O 1
ATOM 608 N N . LYS A 1 81 ? -0.911 6.956 -15.768 1.00 94.62 81 LYS A N 1
ATOM 609 C CA . LYS A 1 81 ? -0.300 6.991 -17.098 1.00 94.62 81 LYS A CA 1
ATOM 610 C C . LYS A 1 81 ? 0.929 7.884 -17.096 1.00 94.62 81 LYS A C 1
ATOM 612 O O . LYS A 1 81 ? 0.912 8.967 -16.518 1.00 94.62 81 LYS A O 1
ATOM 617 N N . GLN A 1 82 ? 1.978 7.460 -17.780 1.00 93.94 82 GLN A N 1
ATOM 618 C CA . GLN A 1 82 ? 3.164 8.273 -18.016 1.00 93.94 82 GLN A CA 1
ATOM 619 C C . GLN A 1 82 ? 3.604 8.155 -19.471 1.00 93.94 82 GLN A C 1
ATOM 621 O O . GLN A 1 82 ? 3.442 7.107 -20.093 1.00 93.94 82 GLN A O 1
ATOM 626 N N . PHE A 1 83 ? 4.193 9.218 -20.016 1.00 91.62 83 PHE A N 1
ATOM 627 C CA . PHE A 1 83 ? 4.830 9.155 -21.330 1.00 91.62 83 PHE A CA 1
ATOM 628 C C . PHE A 1 83 ? 6.075 8.272 -21.280 1.00 91.62 83 PHE A C 1
ATOM 630 O O . PHE A 1 83 ? 6.877 8.400 -20.360 1.00 91.62 83 PHE A O 1
ATOM 637 N N . ARG A 1 84 ? 6.309 7.474 -22.327 1.00 87.94 84 ARG A N 1
ATOM 638 C CA . ARG A 1 84 ? 7.476 6.574 -22.418 1.00 87.94 84 ARG A CA 1
ATOM 639 C C . ARG A 1 84 ? 8.840 7.253 -22.305 1.00 87.94 84 ARG A C 1
ATOM 641 O O . ARG A 1 84 ? 9.824 6.602 -21.984 1.00 87.94 84 ARG A O 1
ATOM 648 N N . LEU A 1 85 ? 8.917 8.567 -22.521 1.00 85.38 85 LEU A N 1
ATOM 649 C CA . LEU A 1 85 ? 10.143 9.337 -22.281 1.00 85.38 85 LEU A CA 1
ATOM 650 C C . LEU A 1 85 ? 10.648 9.205 -20.831 1.00 85.38 85 LEU A C 1
ATOM 652 O O . LEU A 1 85 ? 11.835 9.403 -20.588 1.00 85.38 85 LEU A O 1
ATOM 656 N N . SER A 1 86 ? 9.779 8.854 -19.874 1.00 85.50 86 SER A N 1
ATOM 657 C CA . SER A 1 86 ? 10.183 8.599 -18.491 1.00 85.50 86 SER A CA 1
ATOM 658 C C . SER A 1 86 ? 10.894 7.255 -18.287 1.00 85.50 86 SER A C 1
ATOM 660 O O . SER A 1 86 ? 11.532 7.094 -17.253 1.00 85.50 86 SER A O 1
ATOM 662 N N . GLU A 1 87 ? 10.869 6.323 -19.250 1.00 85.88 87 GLU A N 1
ATOM 663 C CA . GLU A 1 87 ? 11.512 4.996 -19.146 1.00 85.88 87 GLU A CA 1
ATOM 664 C C . GLU A 1 87 ? 13.030 5.065 -18.940 1.00 85.88 87 GLU A C 1
ATOM 666 O O . GLU A 1 87 ? 13.615 4.133 -18.388 1.00 85.88 87 GLU A O 1
ATOM 671 N N . SER A 1 88 ? 13.655 6.166 -19.371 1.00 87.25 88 SER A N 1
ATOM 672 C CA . SER A 1 88 ? 15.087 6.438 -19.198 1.00 87.25 88 SER A CA 1
ATOM 673 C C . SER A 1 88 ? 15.435 7.048 -17.837 1.00 87.25 88 SER A C 1
ATOM 675 O O . SER A 1 88 ? 16.613 7.217 -17.535 1.00 87.25 88 SER A O 1
ATOM 677 N N . LYS A 1 89 ? 14.442 7.417 -17.019 1.00 90.56 89 LYS A N 1
ATOM 678 C CA . LYS A 1 89 ? 14.682 7.902 -15.656 1.00 90.56 89 LYS A CA 1
ATOM 679 C C . LYS A 1 89 ? 15.082 6.743 -14.751 1.00 90.56 89 LYS A C 1
ATOM 681 O O . LYS A 1 89 ? 14.668 5.604 -14.972 1.00 90.56 89 LYS A O 1
ATOM 686 N N . HIS A 1 90 ? 15.829 7.043 -13.693 1.00 89.81 90 HIS A N 1
ATOM 687 C CA . HIS A 1 90 ? 16.120 6.061 -12.650 1.00 89.81 90 HIS A CA 1
ATOM 688 C C . HIS A 1 90 ? 14.822 5.514 -12.048 1.00 89.81 90 HIS A C 1
ATOM 690 O O . HIS A 1 90 ? 13.848 6.252 -11.878 1.00 89.81 90 HIS A O 1
ATOM 696 N N . LEU A 1 91 ? 14.808 4.223 -11.712 1.00 90.81 91 LEU A N 1
ATOM 697 C CA . LEU A 1 91 ? 13.597 3.511 -11.312 1.00 90.81 91 LEU A CA 1
ATOM 698 C C . LEU A 1 91 ? 12.798 4.204 -10.186 1.00 90.81 91 LEU A C 1
ATOM 700 O O . LEU A 1 91 ? 11.587 4.340 -10.356 1.00 90.81 91 LEU A O 1
ATOM 704 N N . PRO A 1 92 ? 13.401 4.706 -9.088 1.00 91.19 92 PRO A N 1
ATOM 705 C CA . PRO A 1 92 ? 12.659 5.439 -8.060 1.00 91.19 92 PRO A CA 1
ATOM 706 C C . PRO A 1 92 ? 11.943 6.688 -8.595 1.00 91.19 92 PRO A C 1
ATOM 708 O O . PRO A 1 92 ? 10.784 6.926 -8.266 1.00 91.19 92 PRO A O 1
ATOM 711 N N . GLU A 1 93 ? 12.601 7.465 -9.461 1.00 90.00 93 GLU A N 1
ATOM 712 C CA . GLU A 1 93 ? 12.017 8.668 -10.068 1.00 90.00 93 GLU A CA 1
ATOM 713 C C . GLU A 1 93 ? 10.905 8.309 -11.062 1.00 90.00 93 GLU A C 1
ATOM 715 O O . GLU A 1 93 ? 9.851 8.947 -11.086 1.00 90.00 93 GLU A O 1
ATOM 720 N N . PHE A 1 94 ? 11.119 7.262 -11.861 1.00 92.81 94 PHE A N 1
ATOM 721 C CA . PHE A 1 94 ? 10.107 6.731 -12.767 1.00 92.81 94 PHE A CA 1
ATOM 722 C C . PHE A 1 94 ? 8.848 6.285 -12.007 1.00 92.81 94 PHE A C 1
ATOM 724 O O . PHE A 1 94 ? 7.734 6.648 -12.386 1.00 92.81 94 PHE A O 1
ATOM 731 N N . LEU A 1 95 ? 9.012 5.530 -10.915 1.00 94.12 95 LEU A N 1
ATOM 732 C CA . LEU A 1 95 ? 7.896 5.047 -10.097 1.00 94.12 95 LEU A CA 1
ATOM 733 C C . LEU A 1 95 ? 7.168 6.194 -9.388 1.00 94.12 95 LEU A C 1
ATOM 735 O O . LEU A 1 95 ? 5.936 6.207 -9.381 1.00 94.12 95 LEU A O 1
ATOM 739 N N . LEU A 1 96 ? 7.906 7.182 -8.872 1.00 92.56 96 LEU A N 1
ATOM 740 C CA . LEU A 1 96 ? 7.335 8.386 -8.263 1.00 92.56 96 LEU A CA 1
ATOM 741 C C . LEU A 1 96 ? 6.419 9.152 -9.232 1.00 92.56 96 LEU A C 1
ATOM 743 O O . LEU A 1 96 ? 5.451 9.770 -8.794 1.00 92.56 96 LEU A O 1
ATOM 747 N N . GLY A 1 97 ? 6.658 9.064 -10.545 1.00 93.31 97 GLY A N 1
ATOM 748 C CA . GLY A 1 97 ? 5.801 9.672 -11.567 1.00 93.31 97 GLY A CA 1
ATOM 749 C C . GLY A 1 97 ? 4.356 9.145 -11.600 1.00 93.31 97 GLY A C 1
ATOM 750 O O . GLY A 1 97 ? 3.471 9.837 -12.102 1.00 93.31 97 GLY A O 1
ATOM 751 N N . PHE A 1 98 ? 4.084 7.958 -11.046 1.00 94.69 98 PHE A N 1
ATOM 752 C CA . PHE A 1 98 ? 2.717 7.451 -10.866 1.00 94.69 98 PHE A CA 1
ATOM 753 C C . PHE A 1 98 ? 2.095 7.893 -9.530 1.00 94.69 98 PHE A C 1
ATOM 755 O O . PHE A 1 98 ? 0.874 7.892 -9.385 1.00 94.69 98 PHE A O 1
ATOM 762 N N . GLY A 1 99 ? 2.911 8.285 -8.553 1.00 93.75 99 GLY A N 1
ATOM 763 C CA . GLY A 1 99 ? 2.494 8.677 -7.210 1.00 93.75 99 GLY A CA 1
ATOM 764 C C . GLY A 1 99 ? 3.403 8.101 -6.126 1.00 93.75 99 GLY A C 1
ATOM 765 O O . GLY A 1 99 ? 4.413 7.450 -6.400 1.00 93.75 99 GLY A O 1
ATOM 766 N N . LEU A 1 100 ? 3.043 8.335 -4.865 1.00 92.75 100 LEU A N 1
ATOM 767 C CA . LEU A 1 100 ? 3.845 7.933 -3.713 1.00 92.75 100 LEU A CA 1
ATOM 768 C C . LEU A 1 100 ? 3.578 6.471 -3.320 1.00 92.75 100 LEU A C 1
ATOM 770 O O . LEU A 1 100 ? 2.944 6.183 -2.303 1.00 92.75 100 LEU A O 1
ATOM 774 N N . MET A 1 101 ? 4.032 5.531 -4.151 1.00 94.88 101 MET A N 1
ATOM 775 C CA . MET A 1 101 ? 3.837 4.093 -3.906 1.00 94.88 101 MET A CA 1
ATOM 776 C C . MET A 1 101 ? 4.672 3.568 -2.734 1.00 94.88 101 MET A C 1
ATOM 778 O O . MET A 1 101 ? 4.246 2.642 -2.042 1.00 94.88 101 MET A O 1
ATOM 782 N N . LEU A 1 102 ? 5.849 4.161 -2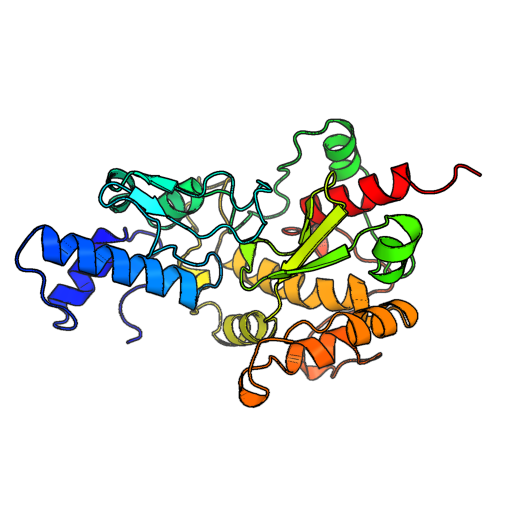.518 1.00 95.44 102 LEU A N 1
ATOM 783 C CA . LEU A 1 102 ? 6.743 3.877 -1.402 1.00 95.44 102 LEU A CA 1
ATOM 784 C C . LEU A 1 102 ? 6.979 5.172 -0.603 1.00 95.44 102 LEU A C 1
ATOM 786 O O . LEU A 1 102 ? 7.877 5.947 -0.942 1.00 95.44 102 LEU A O 1
ATOM 790 N N . PRO A 1 103 ? 6.157 5.447 0.425 1.00 94.00 103 PRO A N 1
ATOM 791 C CA . PRO A 1 103 ? 6.288 6.663 1.217 1.00 94.00 103 PRO A CA 1
ATOM 792 C C . PRO A 1 103 ? 7.557 6.638 2.081 1.00 94.00 103 PRO A C 1
ATOM 794 O O . PRO A 1 103 ? 7.879 5.587 2.636 1.00 94.00 103 PRO A O 1
ATOM 797 N N . PRO A 1 104 ? 8.244 7.780 2.260 1.00 93.44 104 PRO A N 1
ATOM 798 C CA . PRO A 1 104 ? 9.286 7.905 3.267 1.00 93.44 104 PRO A CA 1
ATOM 799 C C . PRO A 1 104 ? 8.696 8.000 4.678 1.00 93.44 104 PRO A C 1
ATOM 801 O O . PRO A 1 104 ? 7.509 8.291 4.887 1.00 93.44 104 PRO A O 1
ATOM 804 N N . ARG A 1 105 ? 9.553 7.781 5.674 1.00 93.88 105 ARG A N 1
ATOM 805 C CA . ARG A 1 105 ? 9.177 7.783 7.088 1.00 93.88 105 ARG A CA 1
ATOM 806 C C . ARG A 1 105 ? 8.519 9.099 7.520 1.00 93.88 105 ARG A C 1
ATOM 808 O O . ARG A 1 105 ? 9.092 10.174 7.371 1.00 93.88 105 ARG A O 1
ATOM 815 N N . ASN A 1 106 ? 7.349 9.014 8.162 1.00 89.38 106 ASN A N 1
ATOM 816 C CA . ASN A 1 106 ? 6.574 10.156 8.674 1.00 89.38 106 ASN A CA 1
ATOM 817 C C . ASN A 1 106 ? 6.253 11.228 7.617 1.00 89.38 106 ASN A C 1
ATOM 819 O O . ASN A 1 106 ? 6.048 12.394 7.965 1.00 89.38 106 ASN A O 1
ATOM 823 N N . TYR A 1 107 ? 6.167 10.837 6.346 1.00 88.62 107 TYR A N 1
ATOM 824 C CA . TYR A 1 107 ? 5.761 11.741 5.283 1.00 88.62 107 TYR A CA 1
ATOM 825 C C . TYR A 1 107 ? 4.312 12.198 5.464 1.00 88.62 107 TYR A C 1
ATOM 827 O O . TYR A 1 107 ? 3.388 11.384 5.565 1.00 88.62 107 TYR A O 1
ATOM 835 N N . ASN A 1 108 ? 4.114 13.515 5.481 1.00 85.75 108 ASN A N 1
ATOM 836 C CA . ASN A 1 108 ? 2.790 14.116 5.506 1.00 85.75 108 ASN A CA 1
ATOM 837 C C . ASN A 1 108 ? 2.351 14.455 4.077 1.00 85.75 108 ASN A C 1
ATOM 839 O O . ASN A 1 108 ? 2.855 15.406 3.487 1.00 85.75 108 ASN A O 1
ATOM 843 N N . SER A 1 109 ? 1.397 13.686 3.555 1.00 78.81 109 SER A N 1
ATOM 844 C CA . SER A 1 109 ? 0.799 13.874 2.229 1.00 78.81 109 SER A CA 1
ATOM 845 C C . SER A 1 109 ? -0.590 14.524 2.289 1.00 78.81 109 SER A C 1
ATOM 847 O O . SER A 1 109 ? -1.348 14.427 1.330 1.00 78.81 109 SER A O 1
ATOM 849 N N . LEU A 1 110 ? -0.988 15.062 3.446 1.00 85.19 110 LEU A N 1
ATOM 850 C CA . LEU A 1 110 ? -2.362 15.488 3.704 1.00 85.19 110 LEU A CA 1
ATOM 851 C C . LEU A 1 110 ? -2.576 16.927 3.231 1.00 85.19 110 LEU A C 1
ATOM 853 O O . LEU A 1 110 ? -1.963 17.855 3.758 1.00 85.19 110 LEU A O 1
ATOM 857 N N . GLU A 1 111 ? -3.468 17.097 2.257 1.00 84.50 111 GLU A N 1
ATOM 858 C CA . GLU A 1 111 ? -3.859 18.411 1.729 1.00 84.50 111 GLU A CA 1
ATOM 859 C C . GLU A 1 111 ? -4.920 19.097 2.603 1.00 84.50 111 GLU A C 1
ATOM 861 O O . GLU A 1 111 ? -4.957 20.323 2.699 1.00 84.50 111 GLU A O 1
ATOM 866 N N . ASP A 1 112 ? -5.772 18.314 3.271 1.00 88.56 112 ASP A N 1
ATOM 867 C CA . ASP A 1 112 ? -6.807 18.837 4.158 1.00 88.56 112 ASP A CA 1
ATOM 868 C C . ASP A 1 112 ? -6.197 19.444 5.433 1.00 88.56 112 ASP A C 1
ATOM 870 O O . ASP A 1 112 ? -5.395 18.820 6.134 1.00 88.56 112 ASP A O 1
ATOM 874 N N . ALA A 1 113 ? -6.599 20.676 5.755 1.00 89.06 113 ALA A N 1
ATOM 875 C CA . ALA A 1 113 ? -6.028 21.431 6.865 1.00 89.06 113 ALA A CA 1
ATOM 876 C C . ALA A 1 113 ? -6.319 20.804 8.240 1.00 89.06 113 ALA A C 1
ATOM 878 O O . ALA A 1 113 ? -5.479 20.887 9.141 1.00 89.06 113 ALA A O 1
ATOM 879 N N . GLU A 1 114 ? -7.487 20.186 8.426 1.00 89.19 114 GLU A N 1
ATOM 880 C CA . GLU A 1 114 ? -7.834 19.522 9.682 1.00 89.19 114 GLU A CA 1
ATOM 881 C C . GLU A 1 114 ? -7.079 18.200 9.826 1.00 89.19 114 GLU A C 1
ATOM 883 O O . GLU A 1 114 ? -6.568 17.901 10.909 1.00 89.19 114 GLU A O 1
ATOM 888 N N . GLU A 1 115 ? -6.894 17.459 8.735 1.00 92.00 115 GLU A N 1
ATOM 889 C CA . GLU A 1 115 ? -6.054 16.260 8.723 1.00 92.00 115 GLU A CA 1
ATOM 890 C C . GLU A 1 115 ? -4.582 16.585 8.968 1.00 92.00 115 GLU A C 1
ATOM 892 O O . GLU A 1 115 ? -3.940 15.921 9.782 1.00 92.00 115 GLU A O 1
ATOM 897 N N . ALA A 1 116 ? -4.050 17.648 8.365 1.00 91.38 116 ALA A N 1
ATOM 898 C CA . ALA A 1 116 ? -2.681 18.101 8.601 1.00 91.38 116 ALA A CA 1
ATOM 899 C C . ALA A 1 116 ? -2.454 18.524 10.068 1.00 91.38 116 ALA A C 1
ATOM 901 O O . ALA A 1 116 ? -1.423 18.203 10.676 1.00 91.38 116 ALA A O 1
ATOM 902 N N . LYS A 1 117 ? -3.434 19.192 10.695 1.00 92.44 117 LYS A N 1
ATOM 903 C CA . LYS A 1 117 ? -3.406 19.476 12.143 1.00 92.44 117 LYS A CA 1
ATOM 904 C C . LYS A 1 117 ? -3.478 18.184 12.959 1.00 92.44 117 LYS A C 1
ATOM 906 O O . LYS A 1 117 ? -2.712 18.005 13.913 1.00 92.44 117 LYS A O 1
ATOM 911 N N . ALA A 1 118 ? -4.376 17.272 12.589 1.00 92.62 118 ALA A N 1
ATOM 912 C CA . ALA A 1 118 ? -4.550 15.993 13.262 1.00 92.62 118 ALA A CA 1
ATOM 913 C C . ALA A 1 118 ? -3.300 15.116 13.160 1.00 92.62 118 ALA A C 1
ATOM 915 O O . ALA A 1 118 ? -2.952 14.474 14.145 1.00 92.62 118 ALA A O 1
ATOM 916 N N . PHE A 1 119 ? -2.566 15.155 12.047 1.00 93.44 119 PHE A N 1
ATOM 917 C CA . PHE A 1 119 ? -1.318 14.418 11.861 1.00 93.44 119 PHE A CA 1
ATOM 918 C C . PHE A 1 119 ? -0.313 14.734 12.964 1.00 93.44 119 PHE A C 1
ATOM 920 O O . PHE A 1 119 ? 0.283 13.830 13.550 1.00 93.44 119 PHE A O 1
ATOM 927 N N . ASN A 1 120 ? -0.171 16.012 13.313 1.00 90.94 120 ASN A N 1
ATOM 928 C CA . ASN A 1 120 ? 0.743 16.457 14.361 1.00 90.94 120 ASN A CA 1
ATOM 929 C C . ASN A 1 120 ? 0.213 16.181 15.777 1.00 90.94 120 ASN A C 1
ATOM 931 O O . ASN A 1 120 ? 1.000 15.870 16.680 1.00 90.94 120 ASN A O 1
ATOM 935 N N . ARG A 1 121 ? -1.108 16.265 15.979 1.00 93.25 121 ARG A N 1
ATOM 936 C CA . ARG A 1 121 ? -1.761 16.111 17.289 1.00 93.25 121 ARG A CA 1
ATOM 937 C C . ARG A 1 121 ? -1.986 14.653 17.694 1.00 93.25 121 ARG A C 1
ATOM 939 O O . ARG A 1 121 ? -1.786 14.307 18.856 1.00 93.25 121 ARG A O 1
ATOM 946 N N . LEU A 1 122 ? -2.412 13.802 16.765 1.00 93.44 122 LEU A N 1
ATOM 947 C CA . LEU A 1 122 ? -2.762 12.410 17.018 1.00 93.44 122 LEU A CA 1
ATOM 948 C C . LEU A 1 122 ? -1.486 11.594 17.244 1.00 93.44 122 LEU A C 1
ATOM 950 O O . LEU A 1 122 ? -0.749 11.277 16.314 1.00 93.44 122 LEU A O 1
ATOM 954 N N . LYS A 1 123 ? -1.201 11.282 18.511 1.00 95.06 123 LYS A N 1
ATOM 955 C CA . LYS A 1 123 ? 0.010 10.539 18.892 1.00 95.06 123 LYS A CA 1
ATOM 956 C C . LYS A 1 123 ? -0.183 9.032 18.858 1.00 95.06 123 LYS A C 1
ATOM 958 O O . LYS A 1 123 ? 0.745 8.309 18.508 1.00 95.06 123 LYS A O 1
ATOM 963 N N . SER A 1 124 ? -1.368 8.562 19.237 1.00 96.62 124 SER A N 1
ATOM 964 C CA . SER A 1 124 ? -1.640 7.136 19.358 1.00 96.62 124 SER A CA 1
ATOM 965 C C . SER A 1 124 ? -3.066 6.766 18.982 1.00 96.62 124 SER A C 1
ATOM 967 O O . SER A 1 124 ? -3.973 7.596 19.041 1.00 96.62 124 SER A O 1
ATOM 969 N N . ILE A 1 125 ? -3.243 5.502 18.607 1.00 96.69 125 ILE A N 1
ATOM 970 C CA . ILE A 1 125 ? -4.531 4.893 18.280 1.00 96.69 125 ILE A CA 1
ATOM 971 C C . ILE A 1 125 ? -4.690 3.571 19.027 1.00 96.69 125 ILE A C 1
ATOM 973 O O . ILE A 1 125 ? -3.714 2.868 19.294 1.00 96.69 125 ILE A O 1
ATOM 977 N N . LYS A 1 126 ? -5.934 3.218 19.359 1.00 96.50 126 LYS A N 1
ATOM 978 C CA . LYS A 1 126 ? -6.258 1.976 20.070 1.00 96.50 126 LYS A CA 1
ATOM 979 C C . LYS A 1 126 ? -7.060 1.037 19.171 1.00 96.50 126 LYS A C 1
ATOM 981 O O . LYS A 1 126 ? -8.027 1.492 18.550 1.00 96.50 126 LYS A O 1
ATOM 986 N N . PRO A 1 127 ? -6.781 -0.278 19.180 1.00 95.44 127 PRO A N 1
ATOM 987 C CA . PRO A 1 127 ? -7.610 -1.259 18.481 1.00 95.44 127 PRO A CA 1
ATOM 988 C C . PRO A 1 127 ? -9.068 -1.257 18.934 1.00 95.44 127 PRO A C 1
ATOM 990 O O . PRO A 1 127 ? -9.943 -1.644 18.174 1.00 95.44 127 PRO A O 1
ATOM 993 N N . SER A 1 128 ? -9.383 -0.810 20.153 1.00 94.12 128 SER A N 1
ATOM 994 C CA . SER A 1 128 ? -10.769 -0.719 20.631 1.00 94.12 128 SER A CA 1
ATOM 995 C C . SER A 1 128 ? -11.589 0.376 19.938 1.00 94.12 128 SER A C 1
ATOM 997 O O . SER A 1 128 ? -12.805 0.235 19.827 1.00 94.12 128 SER A O 1
ATOM 999 N N . THR A 1 129 ? -10.945 1.431 19.432 1.00 93.19 129 THR A N 1
ATOM 1000 C CA . THR A 1 129 ? -11.609 2.594 18.815 1.00 93.19 129 THR A CA 1
ATOM 1001 C C . THR A 1 129 ? -11.334 2.738 17.320 1.00 93.19 129 THR A C 1
ATOM 1003 O O . THR A 1 129 ? -12.020 3.508 16.657 1.00 93.19 129 THR A O 1
ATOM 1006 N N . SER A 1 130 ? -10.355 2.001 16.792 1.00 93.69 130 SER A N 1
ATOM 1007 C CA . SER A 1 130 ? -9.801 2.170 15.440 1.00 93.69 130 SER A CA 1
ATOM 1008 C C . SER A 1 130 ? -9.727 0.828 14.705 1.00 93.69 130 SER A C 1
ATOM 1010 O O . SER A 1 130 ? -8.669 0.403 14.254 1.00 93.69 130 SER A O 1
ATOM 1012 N N . ASN A 1 131 ? -10.850 0.110 14.654 1.00 97.00 131 ASN A N 1
ATOM 1013 C CA . ASN A 1 131 ? -10.938 -1.232 14.074 1.00 97.00 131 ASN A CA 1
ATOM 1014 C C . ASN A 1 131 ? -12.009 -1.320 12.980 1.00 97.00 131 ASN A C 1
ATOM 1016 O O . ASN A 1 131 ? -12.903 -0.480 12.902 1.00 97.00 131 ASN A O 1
ATOM 1020 N N . ALA A 1 132 ? -11.972 -2.389 12.183 1.00 97.69 132 ALA A N 1
ATOM 1021 C CA . ALA A 1 132 ? -12.887 -2.613 11.066 1.00 97.69 132 ALA A CA 1
ATOM 1022 C C . ALA A 1 132 ? -14.371 -2.619 11.465 1.00 97.69 132 ALA A C 1
ATOM 1024 O O . ALA A 1 132 ? -15.216 -2.233 10.664 1.00 97.69 132 ALA A O 1
ATOM 1025 N N . TYR A 1 133 ? -14.711 -3.025 12.695 1.00 97.69 133 TYR A N 1
ATOM 1026 C CA . TYR A 1 133 ? -16.084 -2.925 13.184 1.00 97.69 133 TYR A CA 1
ATOM 1027 C C . TYR A 1 133 ? -16.526 -1.479 13.355 1.00 97.69 133 TYR A C 1
ATOM 1029 O O . TYR A 1 133 ? -17.575 -1.122 12.835 1.00 97.69 133 TYR A O 1
ATOM 1037 N N . ILE A 1 134 ? -15.713 -0.643 13.996 1.00 97.19 134 ILE A N 1
ATOM 1038 C CA . ILE A 1 134 ? -16.008 0.786 14.137 1.00 97.19 134 ILE A CA 1
ATOM 1039 C C . ILE A 1 134 ? -16.047 1.481 12.770 1.00 97.19 134 ILE A C 1
ATOM 1041 O O . ILE A 1 134 ? -16.977 2.242 12.508 1.00 97.19 134 ILE A O 1
ATOM 1045 N N . LEU A 1 135 ? -15.103 1.166 11.878 1.00 96.75 135 LEU A N 1
ATOM 1046 C CA . LEU A 1 135 ? -15.090 1.682 10.505 1.00 96.75 135 LEU A CA 1
ATOM 1047 C C . LEU A 1 135 ? -16.392 1.353 9.764 1.00 96.75 135 LEU A C 1
ATOM 1049 O O . LEU A 1 135 ? -17.005 2.246 9.184 1.00 96.75 135 LEU A O 1
ATOM 1053 N N . ALA A 1 136 ? -16.864 0.110 9.852 1.00 96.88 136 ALA A N 1
ATOM 1054 C CA . ALA A 1 136 ? -18.097 -0.302 9.194 1.00 96.88 136 ALA A CA 1
ATOM 1055 C C . ALA A 1 136 ? -19.356 0.285 9.850 1.00 96.88 136 ALA A C 1
ATOM 1057 O O . ALA A 1 136 ? -20.237 0.774 9.151 1.00 96.88 136 ALA A O 1
ATOM 1058 N N . THR A 1 137 ? -19.472 0.244 11.183 1.00 95.69 137 THR A N 1
ATOM 1059 C CA . THR A 1 137 ? -20.728 0.605 11.864 1.00 95.69 137 THR A CA 1
ATOM 1060 C C . THR A 1 137 ? -20.876 2.092 12.149 1.00 95.69 137 THR A C 1
ATOM 1062 O O . THR A 1 137 ? -21.995 2.584 12.141 1.00 95.69 137 THR A O 1
ATOM 1065 N N . ILE A 1 138 ? -19.777 2.794 12.444 1.00 94.94 138 ILE A N 1
ATOM 1066 C CA . ILE A 1 138 ? -19.789 4.241 12.720 1.00 94.94 138 ILE A CA 1
ATOM 1067 C C . ILE A 1 138 ? -19.396 5.010 11.460 1.00 94.94 138 ILE A C 1
ATOM 1069 O O . ILE A 1 138 ? -20.071 5.957 11.072 1.00 94.94 138 ILE A O 1
ATOM 1073 N N . GLY A 1 139 ? -18.322 4.584 10.791 1.00 94.69 139 GLY A N 1
ATOM 1074 C CA . GLY A 1 139 ? -17.848 5.248 9.577 1.00 94.69 139 GLY A CA 1
ATOM 1075 C C . GLY A 1 139 ? -18.699 4.969 8.334 1.00 94.69 139 GLY A C 1
ATOM 1076 O O . GLY A 1 139 ? -18.601 5.706 7.351 1.00 94.69 139 GLY A O 1
ATOM 1077 N N . GLY A 1 140 ? -19.513 3.908 8.345 1.00 96.44 140 GLY A N 1
ATOM 1078 C CA . GLY A 1 140 ? -20.195 3.424 7.143 1.00 96.44 140 GLY A CA 1
ATOM 1079 C C . GLY A 1 140 ? -19.217 2.998 6.044 1.00 96.44 140 GLY A C 1
ATOM 1080 O O . GLY A 1 140 ? -19.575 3.046 4.871 1.00 96.44 140 GLY A O 1
ATOM 1081 N N . ILE A 1 141 ? -17.978 2.653 6.415 1.00 97.56 141 ILE A N 1
ATOM 1082 C CA . ILE A 1 141 ? -16.909 2.298 5.484 1.00 97.56 141 ILE A CA 1
ATOM 1083 C C . ILE A 1 141 ? -17.049 0.834 5.077 1.00 97.56 141 ILE A C 1
ATOM 1085 O O . ILE A 1 141 ? -17.140 -0.066 5.917 1.00 97.56 141 ILE A O 1
ATOM 1089 N N . THR A 1 142 ? -16.997 0.594 3.775 1.00 97.19 142 THR A N 1
ATOM 1090 C CA . THR A 1 142 ? -16.851 -0.737 3.189 1.00 97.19 142 THR A CA 1
ATOM 1091 C C . THR A 1 142 ? -15.381 -1.026 2.901 1.00 97.19 142 THR A C 1
ATOM 1093 O O . THR A 1 142 ? -14.587 -0.118 2.667 1.00 97.19 142 THR A O 1
ATOM 1096 N N . ILE A 1 143 ? -14.997 -2.301 2.958 1.00 97.50 143 ILE A N 1
ATOM 1097 C CA . ILE A 1 143 ? -13.617 -2.724 2.703 1.00 97.50 143 ILE A CA 1
ATOM 1098 C C . ILE A 1 143 ? -13.554 -3.308 1.301 1.00 97.50 143 ILE A C 1
ATOM 1100 O O . ILE A 1 143 ? -14.208 -4.317 1.033 1.00 97.50 143 ILE A O 1
ATOM 1104 N N . SER A 1 144 ? -12.751 -2.686 0.442 1.00 96.94 144 SER A N 1
ATOM 1105 C CA . SER A 1 144 ? -12.405 -3.216 -0.871 1.00 96.94 144 SER A CA 1
ATOM 1106 C C . SER A 1 144 ? -11.027 -3.858 -0.799 1.00 96.94 144 SER A C 1
ATOM 1108 O O . SER A 1 144 ? -10.049 -3.226 -0.403 1.00 96.94 144 SER A O 1
ATOM 1110 N N . TRP A 1 145 ? -10.943 -5.137 -1.150 1.00 97.00 145 TRP A N 1
ATOM 1111 C CA . TRP A 1 145 ? -9.666 -5.838 -1.187 1.00 97.00 145 TRP A CA 1
ATOM 1112 C C . TRP A 1 145 ? -8.967 -5.543 -2.510 1.00 97.00 145 TRP A C 1
ATOM 1114 O O . TRP A 1 145 ? -9.594 -5.634 -3.560 1.00 97.00 145 TRP A O 1
ATOM 1124 N N . THR A 1 146 ? -7.672 -5.256 -2.490 1.00 95.56 146 THR A N 1
ATOM 1125 C CA . THR A 1 146 ? -6.877 -4.952 -3.694 1.00 95.56 146 THR A CA 1
ATOM 1126 C C . THR A 1 146 ? -5.633 -5.829 -3.758 1.00 95.56 146 THR A C 1
ATOM 1128 O O . THR A 1 146 ? -5.159 -6.339 -2.737 1.00 95.56 146 THR A O 1
ATOM 1131 N N . ASP A 1 147 ? -5.125 -6.018 -4.970 1.00 95.06 147 ASP A N 1
ATOM 1132 C CA . ASP A 1 147 ? -3.883 -6.736 -5.246 1.00 95.06 147 ASP A CA 1
ATOM 1133 C C . ASP A 1 147 ? -2.667 -5.792 -5.219 1.00 95.06 147 ASP A C 1
ATOM 1135 O O . ASP A 1 147 ? -1.530 -6.237 -5.347 1.00 95.06 147 ASP A O 1
ATOM 1139 N N . CYS A 1 148 ? -2.900 -4.495 -5.006 1.00 96.44 148 CYS A N 1
ATOM 1140 C CA . CYS A 1 148 ? -1.883 -3.460 -4.957 1.00 96.44 148 CYS A CA 1
ATOM 1141 C C . CYS A 1 148 ? -1.508 -3.097 -3.512 1.00 96.44 148 CYS A C 1
ATOM 1143 O O . CYS A 1 148 ? -2.322 -2.573 -2.745 1.00 96.44 148 CYS A O 1
ATOM 1145 N N . LEU A 1 149 ? -0.249 -3.337 -3.145 1.00 98.06 149 LEU A N 1
ATOM 1146 C CA . LEU A 1 149 ? 0.335 -2.964 -1.859 1.00 98.06 149 LEU A CA 1
ATOM 1147 C C . LEU A 1 149 ? 0.288 -1.449 -1.642 1.00 98.06 149 LEU A C 1
ATOM 1149 O O . LEU A 1 149 ? -0.053 -0.996 -0.549 1.00 98.06 149 LEU A O 1
ATOM 1153 N N . ALA A 1 150 ? 0.589 -0.669 -2.684 1.00 96.81 150 ALA A N 1
ATOM 1154 C CA . ALA A 1 150 ? 0.633 0.785 -2.592 1.00 96.81 150 ALA A CA 1
ATOM 1155 C C . ALA A 1 150 ? -0.720 1.375 -2.168 1.00 96.81 150 ALA A C 1
ATOM 1157 O O . ALA A 1 150 ? -0.736 2.367 -1.448 1.00 96.81 150 ALA A O 1
ATOM 1158 N N . CYS A 1 151 ? -1.842 0.734 -2.509 1.00 96.75 151 CYS A N 1
ATOM 1159 C CA . CYS A 1 151 ? -3.195 1.178 -2.158 1.00 96.75 151 CYS A CA 1
ATOM 1160 C C . CYS A 1 151 ? -3.624 0.828 -0.718 1.00 96.75 151 CYS A C 1
ATOM 1162 O O . CYS A 1 151 ? -4.739 1.146 -0.308 1.00 96.75 151 CYS A O 1
ATOM 1164 N N . HIS A 1 152 ? -2.787 0.143 0.065 1.00 98.12 152 HIS A N 1
ATOM 1165 C CA . HIS A 1 152 ? -3.166 -0.349 1.387 1.00 98.12 152 HIS A CA 1
ATOM 1166 C C . HIS A 1 152 ? -3.505 0.787 2.376 1.00 98.12 152 HIS A C 1
ATOM 1168 O O . HIS A 1 152 ? -2.653 1.596 2.729 1.00 98.12 152 HIS A O 1
ATOM 1174 N N . LEU A 1 153 ? -4.734 0.796 2.891 1.00 97.50 153 LEU A N 1
ATOM 1175 C CA . LEU A 1 153 ? -5.346 1.835 3.732 1.00 97.50 153 LEU A CA 1
ATOM 1176 C C . LEU A 1 153 ? -5.679 3.163 3.034 1.00 97.50 153 LEU A C 1
ATOM 1178 O O . LEU A 1 153 ? -5.919 4.155 3.718 1.00 97.50 153 LEU A O 1
ATOM 1182 N N . GLU A 1 154 ? -5.735 3.209 1.704 1.00 95.81 154 GLU A N 1
ATOM 1183 C CA . GLU A 1 154 ? -6.303 4.369 1.006 1.00 95.81 154 GLU A CA 1
ATOM 1184 C C . GLU A 1 154 ? -7.814 4.462 1.259 1.00 95.81 154 GLU A C 1
ATOM 1186 O O . GLU A 1 154 ? -8.534 3.469 1.121 1.00 95.81 154 GLU A O 1
ATOM 1191 N N . LEU A 1 155 ? -8.298 5.650 1.630 1.00 96.56 155 LEU A N 1
ATOM 1192 C CA . LEU A 1 155 ? -9.706 5.895 1.940 1.00 96.56 155 LEU A CA 1
ATOM 1193 C C . LEU A 1 155 ? -10.331 6.832 0.907 1.00 96.56 155 LEU A C 1
ATOM 1195 O O . LEU A 1 155 ? -10.093 8.039 0.927 1.00 96.56 155 LEU A O 1
ATOM 1199 N N . ASP A 1 156 ? -11.250 6.300 0.108 1.00 96.38 156 ASP A N 1
ATOM 1200 C CA . ASP A 1 156 ? -12.205 7.135 -0.608 1.00 96.38 156 ASP A CA 1
ATOM 1201 C C . ASP A 1 156 ? -13.302 7.580 0.369 1.00 96.38 156 ASP A C 1
ATOM 1203 O O . ASP A 1 156 ? -14.221 6.823 0.699 1.00 96.38 156 ASP A O 1
ATOM 1207 N N . LYS A 1 157 ? -13.203 8.822 0.854 1.00 94.56 157 LYS A N 1
ATOM 1208 C CA . LYS A 1 157 ? -14.178 9.412 1.788 1.00 94.56 157 LYS A CA 1
ATOM 1209 C C . LYS A 1 157 ? -15.568 9.566 1.167 1.00 94.56 157 LYS A C 1
ATOM 1211 O O . LYS A 1 157 ? -16.562 9.500 1.893 1.00 94.56 157 LYS A O 1
ATOM 1216 N N . ASN A 1 158 ? -15.638 9.775 -0.148 1.00 93.88 158 ASN A N 1
ATOM 1217 C CA . ASN A 1 158 ? -16.883 10.025 -0.867 1.00 93.88 158 ASN A CA 1
ATOM 1218 C C . ASN A 1 158 ? -17.636 8.712 -1.079 1.00 93.88 158 ASN A C 1
ATOM 1220 O O . ASN A 1 158 ? -18.799 8.599 -0.689 1.00 93.88 158 ASN A O 1
ATOM 1224 N N . ALA A 1 159 ? -16.952 7.698 -1.617 1.00 96.56 159 ALA A N 1
ATOM 1225 C CA . ALA A 1 159 ? -17.518 6.363 -1.801 1.00 96.56 159 ALA A CA 1
ATOM 1226 C C . ALA A 1 159 ? -17.600 5.558 -0.491 1.00 96.56 159 ALA A C 1
ATOM 1228 O O . ALA A 1 159 ? -18.304 4.551 -0.425 1.00 96.56 159 ALA A O 1
ATOM 1229 N N . ARG A 1 160 ? -16.904 6.005 0.564 1.00 97.06 160 ARG A N 1
ATOM 1230 C CA . ARG A 1 160 ? -16.767 5.316 1.859 1.00 97.06 160 ARG A CA 1
ATOM 1231 C C . ARG A 1 160 ? -16.166 3.924 1.678 1.00 97.06 160 ARG A C 1
ATOM 1233 O O . ARG A 1 160 ? -16.662 2.933 2.219 1.00 97.06 160 ARG A O 1
ATOM 1240 N N . VAL A 1 161 ? -15.093 3.859 0.898 1.00 98.00 161 VAL A N 1
ATOM 1241 C CA . VAL A 1 161 ? -14.374 2.622 0.584 1.00 98.00 161 VAL A CA 1
ATOM 1242 C C . VAL A 1 161 ? -12.957 2.729 1.121 1.00 98.00 161 VAL A C 1
ATOM 1244 O O . VAL A 1 161 ? -12.227 3.656 0.782 1.00 98.00 161 VAL A O 1
ATOM 1247 N N . LEU A 1 162 ? -12.570 1.767 1.954 1.00 98.00 162 LEU A N 1
ATOM 1248 C CA . LEU A 1 162 ? -11.193 1.576 2.388 1.00 98.00 162 LEU A CA 1
ATOM 1249 C C . LEU A 1 162 ? -10.563 0.454 1.569 1.00 98.00 162 LEU A C 1
ATOM 1251 O O . LEU A 1 162 ? -11.014 -0.693 1.637 1.00 98.00 162 LEU A O 1
ATOM 1255 N N . TYR A 1 163 ? -9.511 0.782 0.829 1.00 98.19 163 TYR A N 1
ATOM 1256 C CA . TYR A 1 163 ? -8.748 -0.183 0.051 1.00 98.19 163 TYR A CA 1
ATOM 1257 C C . TYR A 1 163 ? -7.740 -0.895 0.949 1.00 98.19 163 TYR A C 1
ATOM 1259 O O . TYR A 1 163 ? -6.965 -0.269 1.668 1.00 98.19 163 TYR A O 1
ATOM 1267 N N . VAL A 1 164 ? -7.756 -2.225 0.949 1.00 98.38 164 VAL A N 1
ATOM 1268 C CA . VAL A 1 164 ? -6.882 -3.048 1.790 1.00 98.38 164 VAL A CA 1
ATOM 1269 C C . VAL A 1 164 ? -6.222 -4.108 0.922 1.00 98.38 164 VAL A C 1
ATOM 1271 O O . VAL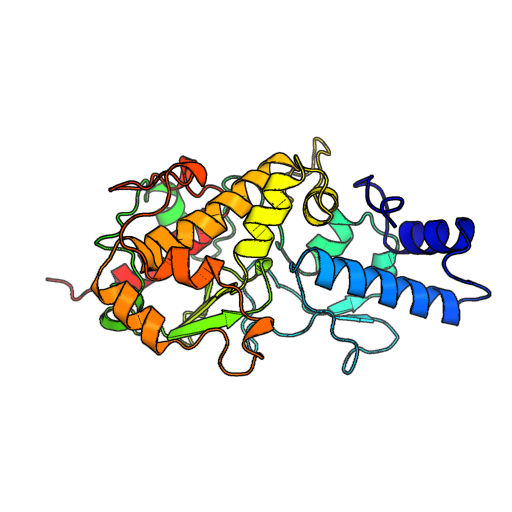 A 1 164 ? -6.890 -4.952 0.327 1.00 98.38 164 VAL A O 1
ATOM 1274 N N . PHE A 1 165 ? -4.895 -4.066 0.849 1.00 98.31 165 PHE A N 1
ATOM 1275 C CA . PHE A 1 165 ? -4.100 -5.109 0.202 1.00 98.31 165 PHE A CA 1
ATOM 1276 C C . PHE A 1 165 ? -4.448 -6.505 0.750 1.00 98.31 165 PHE A C 1
ATOM 1278 O O . PHE A 1 165 ? -4.748 -6.645 1.934 1.00 98.31 165 PHE A O 1
ATOM 1285 N N . ARG A 1 166 ? -4.457 -7.541 -0.095 1.00 97.56 166 ARG A N 1
ATOM 1286 C CA . ARG A 1 166 ? -4.930 -8.881 0.306 1.00 97.56 166 ARG A CA 1
ATOM 1287 C C . ARG A 1 166 ? -3.849 -9.955 0.451 1.00 97.56 166 ARG A C 1
ATOM 1289 O O . ARG A 1 166 ? -4.196 -11.064 0.841 1.00 97.56 166 ARG A O 1
ATOM 1296 N N . TYR A 1 167 ? -2.570 -9.663 0.199 1.00 97.94 167 TYR A N 1
ATOM 1297 C CA . TYR A 1 167 ? -1.505 -10.682 0.218 1.00 97.94 167 TYR A CA 1
ATOM 1298 C C . TYR A 1 167 ? -0.393 -10.407 1.250 1.00 97.94 167 TYR A C 1
ATOM 1300 O O . TYR A 1 167 ? 0.758 -10.201 0.879 1.00 97.94 167 TYR A O 1
ATOM 1308 N N . PRO A 1 168 ? -0.669 -10.393 2.566 1.00 97.75 168 PRO A N 1
ATOM 1309 C CA . PRO A 1 168 ? 0.362 -10.159 3.583 1.00 97.75 168 PRO A CA 1
ATOM 1310 C C . PRO A 1 168 ? 1.494 -11.199 3.609 1.00 97.75 168 PRO A C 1
ATOM 1312 O O . PRO A 1 168 ? 2.554 -10.914 4.167 1.00 97.75 168 PRO A O 1
ATOM 1315 N N . SER A 1 169 ? 1.320 -12.391 3.027 1.00 96.94 169 SER A N 1
ATOM 1316 C CA . SER A 1 169 ? 2.418 -13.357 2.883 1.00 96.94 169 SER A CA 1
ATOM 1317 C C . SER A 1 169 ? 3.524 -12.828 1.968 1.00 96.94 169 SER A C 1
ATOM 1319 O O . SER A 1 169 ? 4.689 -13.122 2.219 1.00 96.94 169 SER A O 1
ATOM 1321 N N . PHE A 1 170 ? 3.195 -11.973 0.988 1.00 97.56 170 PHE A N 1
ATOM 1322 C CA . PHE A 1 170 ? 4.185 -11.236 0.201 1.00 97.56 170 PHE A CA 1
ATOM 1323 C C . PHE A 1 170 ? 5.074 -10.363 1.093 1.00 97.56 170 PHE A C 1
ATOM 1325 O O . PHE A 1 170 ? 6.297 -10.362 0.936 1.00 97.56 170 PHE A O 1
ATOM 1332 N N . CYS A 1 171 ? 4.473 -9.652 2.055 1.00 97.94 171 CYS A N 1
ATOM 1333 C CA . CYS A 1 171 ? 5.215 -8.818 2.996 1.00 97.94 171 CYS A CA 1
ATOM 1334 C C . CYS A 1 171 ? 6.157 -9.675 3.847 1.00 97.94 171 CYS A C 1
ATOM 1336 O O . CYS A 1 171 ? 7.343 -9.374 3.926 1.00 97.94 171 CYS A O 1
ATOM 1338 N N . MET A 1 172 ? 5.663 -10.783 4.411 1.00 95.81 172 MET A N 1
ATOM 1339 C CA . MET A 1 172 ? 6.497 -11.700 5.200 1.00 95.81 172 MET A CA 1
ATOM 1340 C C . MET A 1 172 ? 7.635 -12.321 4.389 1.00 95.81 172 MET A C 1
ATOM 1342 O O . MET A 1 172 ? 8.758 -12.388 4.880 1.00 95.81 172 MET A O 1
ATOM 1346 N N . ALA A 1 173 ? 7.368 -12.758 3.157 1.00 95.56 173 ALA A N 1
ATOM 1347 C CA . ALA A 1 173 ? 8.391 -13.322 2.281 1.00 95.56 173 ALA A CA 1
ATOM 1348 C C . ALA A 1 173 ? 9.473 -12.281 1.957 1.00 95.56 173 ALA A C 1
ATOM 1350 O O . ALA A 1 173 ? 10.659 -12.543 2.130 1.00 95.56 173 ALA A O 1
ATOM 1351 N N . SER A 1 174 ? 9.059 -11.062 1.598 1.00 95.81 174 SER A N 1
ATOM 1352 C CA . SER A 1 174 ? 9.976 -9.954 1.308 1.00 95.81 174 SER A CA 1
ATOM 1353 C C . SER A 1 174 ? 10.843 -9.558 2.507 1.00 95.81 174 SER A C 1
ATOM 1355 O O . SER A 1 174 ? 11.986 -9.149 2.319 1.00 95.81 174 SER A O 1
ATOM 1357 N N . LEU A 1 175 ? 10.318 -9.682 3.730 1.00 94.56 175 LEU A N 1
ATOM 1358 C CA . LEU A 1 175 ? 11.070 -9.456 4.969 1.00 94.56 175 LEU A CA 1
ATOM 1359 C C . LEU A 1 175 ? 12.098 -10.569 5.241 1.00 94.56 175 LEU A C 1
ATOM 1361 O O . LEU A 1 175 ? 13.173 -10.290 5.769 1.00 94.56 175 LEU A O 1
ATOM 1365 N N . GLY A 1 176 ? 11.794 -11.815 4.862 1.00 90.25 176 GLY A N 1
ATOM 1366 C CA . GLY A 1 176 ? 12.700 -12.962 4.996 1.00 90.25 176 GLY A CA 1
ATOM 1367 C C . GLY A 1 176 ? 13.936 -12.887 4.093 1.00 90.25 176 GLY A C 1
ATOM 1368 O O . GLY A 1 176 ? 15.004 -13.366 4.471 1.00 90.25 176 GLY A O 1
ATOM 1369 N N . ASP A 1 177 ? 13.834 -12.195 2.957 1.00 85.81 177 ASP A N 1
ATOM 1370 C CA . ASP A 1 177 ? 14.924 -12.018 1.985 1.00 85.81 177 ASP A CA 1
ATOM 1371 C C . ASP A 1 177 ? 16.043 -11.068 2.463 1.00 85.81 177 ASP A C 1
ATOM 1373 O O . ASP A 1 177 ? 16.888 -10.646 1.673 1.00 85.81 177 ASP A O 1
ATOM 1377 N N . SER A 1 178 ? 16.078 -10.706 3.754 1.00 81.38 178 SER A N 1
ATOM 1378 C CA . SER A 1 178 ? 17.117 -9.856 4.363 1.00 81.38 178 SER A CA 1
ATOM 1379 C C . SER A 1 178 ? 17.341 -8.549 3.592 1.00 81.38 178 SER A C 1
ATOM 1381 O O . SER A 1 178 ? 18.471 -8.119 3.356 1.00 81.38 178 SER A O 1
ATOM 1383 N N . GLY A 1 179 ? 16.238 -7.953 3.134 1.00 78.62 179 GLY A N 1
ATOM 1384 C CA . GLY A 1 179 ? 16.245 -6.720 2.360 1.00 78.62 179 GLY A CA 1
ATOM 1385 C C . GLY A 1 179 ? 16.724 -6.876 0.920 1.00 78.62 179 GLY A C 1
ATOM 1386 O O . GLY A 1 179 ? 17.042 -5.860 0.322 1.00 78.62 179 GLY A O 1
ATOM 1387 N N . ARG A 1 180 ? 16.813 -8.086 0.347 1.00 84.88 180 ARG A N 1
ATOM 1388 C CA . ARG A 1 180 ? 17.249 -8.338 -1.049 1.00 84.88 180 ARG A CA 1
ATOM 1389 C C . ARG A 1 180 ? 16.105 -8.539 -2.047 1.00 84.88 180 ARG A C 1
ATOM 1391 O O . ARG A 1 180 ? 16.363 -8.761 -3.226 1.00 84.88 180 ARG A O 1
ATOM 1398 N N . SER A 1 181 ? 14.852 -8.481 -1.601 1.00 91.06 181 SER A N 1
ATOM 1399 C CA . SER A 1 181 ? 13.711 -8.674 -2.498 1.00 91.06 181 SER A CA 1
ATOM 1400 C C . SER A 1 181 ? 13.546 -7.508 -3.485 1.00 91.06 181 SER A C 1
ATOM 1402 O O . SER A 1 181 ? 14.008 -6.392 -3.243 1.00 91.06 181 SER A O 1
ATOM 1404 N N . VAL A 1 182 ? 12.839 -7.750 -4.594 1.00 92.06 182 VAL A N 1
ATOM 1405 C CA . VAL A 1 182 ? 12.681 -6.781 -5.700 1.00 92.06 182 VAL A CA 1
ATOM 1406 C C . VAL A 1 182 ? 12.087 -5.442 -5.240 1.00 92.06 182 VAL A C 1
ATOM 1408 O O . VAL A 1 182 ? 12.483 -4.392 -5.740 1.00 92.06 182 VAL A O 1
ATOM 1411 N N . ILE A 1 183 ? 11.175 -5.455 -4.261 1.00 95.19 183 ILE A N 1
ATOM 1412 C CA . ILE A 1 183 ? 10.586 -4.223 -3.713 1.00 95.19 183 ILE A CA 1
ATOM 1413 C C . ILE A 1 183 ? 11.625 -3.355 -2.991 1.00 95.19 183 ILE A C 1
ATOM 1415 O O . ILE A 1 183 ? 11.593 -2.137 -3.136 1.00 95.19 183 ILE A O 1
ATOM 1419 N N . HIS A 1 184 ? 12.600 -3.954 -2.298 1.00 94.00 184 HIS A N 1
ATOM 1420 C CA . HIS A 1 184 ? 13.690 -3.198 -1.670 1.00 94.00 184 HIS A CA 1
ATOM 1421 C C . HIS A 1 184 ? 14.598 -2.548 -2.711 1.00 94.00 184 HIS A C 1
ATOM 1423 O O . HIS A 1 184 ? 15.154 -1.484 -2.470 1.00 94.00 184 HIS A O 1
ATOM 1429 N N . SER A 1 185 ? 14.731 -3.150 -3.889 1.00 90.56 185 SER A N 1
ATOM 1430 C CA . SER A 1 185 ? 15.508 -2.567 -4.980 1.00 90.56 185 SER A CA 1
ATOM 1431 C C . SER A 1 185 ? 14.803 -1.422 -5.708 1.00 90.56 185 SER A C 1
ATOM 1433 O O . SER A 1 185 ? 15.439 -0.734 -6.499 1.00 90.56 185 SER A O 1
ATOM 1435 N N . CYS A 1 186 ? 13.517 -1.194 -5.426 1.00 92.69 186 CYS A N 1
ATOM 1436 C CA . CYS A 1 186 ? 12.792 -0.001 -5.868 1.00 92.69 186 CYS A CA 1
ATOM 1437 C C . CYS A 1 186 ? 12.967 1.185 -4.906 1.00 92.69 186 CYS A C 1
ATOM 1439 O O . CYS A 1 186 ? 12.464 2.271 -5.189 1.00 92.69 186 CYS A O 1
ATOM 1441 N N . ALA A 1 187 ? 13.631 0.987 -3.764 1.00 92.44 187 ALA A N 1
ATOM 1442 C CA . ALA A 1 187 ? 13.960 2.052 -2.827 1.00 92.44 187 ALA A CA 1
ATOM 1443 C C . ALA A 1 187 ? 15.115 2.927 -3.339 1.00 92.44 187 ALA A C 1
ATOM 1445 O O . ALA A 1 187 ? 15.836 2.551 -4.262 1.00 92.44 187 ALA A O 1
ATOM 1446 N N . SER A 1 188 ? 15.314 4.080 -2.706 1.00 89.94 188 SER A N 1
ATOM 1447 C CA . SER A 1 188 ? 16.403 5.007 -3.009 1.00 89.94 188 SER A CA 1
ATOM 1448 C C . SER A 1 188 ? 17.087 5.452 -1.722 1.00 89.94 188 SER A C 1
ATOM 1450 O O . SER A 1 188 ? 16.506 6.210 -0.955 1.00 89.94 188 SER A O 1
ATOM 1452 N N . ASP A 1 189 ? 18.355 5.080 -1.547 1.00 83.69 189 ASP A N 1
ATOM 1453 C CA . ASP A 1 189 ? 19.186 5.540 -0.422 1.00 83.69 189 ASP A CA 1
ATOM 1454 C C . ASP A 1 189 ? 19.995 6.812 -0.774 1.00 83.69 189 ASP A C 1
ATOM 1456 O O . ASP A 1 189 ? 20.938 7.186 -0.077 1.00 83.69 189 ASP A O 1
ATOM 1460 N N . LEU A 1 190 ? 19.644 7.486 -1.880 1.00 77.25 190 LEU A N 1
ATOM 1461 C CA . LEU A 1 190 ? 20.289 8.730 -2.294 1.00 77.25 190 LEU A CA 1
ATOM 1462 C C . LEU A 1 190 ? 20.056 9.838 -1.245 1.00 77.25 190 LEU A C 1
ATOM 1464 O O . LEU A 1 190 ? 18.903 10.114 -0.904 1.00 77.25 190 LEU A O 1
ATOM 1468 N N . PRO A 1 191 ? 21.111 10.545 -0.793 1.00 61.56 191 PRO A N 1
ATOM 1469 C CA . PRO A 1 191 ? 21.072 11.447 0.366 1.00 61.56 191 PRO A CA 1
ATOM 1470 C C . PRO A 1 191 ? 20.161 12.682 0.229 1.00 61.56 191 PRO A C 1
ATOM 1472 O O . PRO A 1 191 ? 19.962 13.391 1.210 1.00 61.56 191 PRO A O 1
ATOM 1475 N N . ASN A 1 192 ? 19.583 12.930 -0.951 1.00 65.25 192 ASN A N 1
ATOM 1476 C CA . ASN A 1 192 ? 18.675 14.053 -1.213 1.00 65.25 192 ASN A CA 1
ATOM 1477 C C . ASN A 1 192 ? 17.237 13.620 -1.553 1.00 65.25 192 ASN A C 1
ATOM 1479 O O . ASN A 1 192 ? 16.404 14.471 -1.870 1.00 65.25 192 ASN A O 1
ATOM 1483 N N . ASN A 1 193 ? 16.921 12.321 -1.521 1.00 69.81 193 ASN A N 1
ATOM 1484 C CA . ASN A 1 193 ? 15.594 11.837 -1.889 1.00 69.81 193 ASN A CA 1
ATOM 1485 C C . ASN A 1 193 ? 14.636 11.826 -0.689 1.00 69.81 193 ASN A C 1
ATOM 1487 O O . ASN A 1 193 ? 14.281 10.779 -0.160 1.00 69.81 193 ASN A O 1
ATOM 1491 N N . ASN A 1 194 ? 14.180 13.009 -0.274 1.00 76.25 194 ASN A N 1
ATOM 1492 C CA . ASN A 1 194 ? 13.232 13.149 0.843 1.00 76.25 194 ASN A CA 1
ATOM 1493 C C . ASN A 1 194 ? 11.785 12.764 0.479 1.00 76.25 194 ASN A C 1
ATOM 1495 O O . ASN A 1 194 ? 10.887 12.864 1.315 1.00 76.25 194 ASN A O 1
ATOM 1499 N N . HIS A 1 195 ? 11.541 12.379 -0.775 1.00 85.44 195 HIS A N 1
ATOM 1500 C CA . HIS A 1 195 ? 10.208 12.123 -1.320 1.00 85.44 195 HIS A CA 1
ATOM 1501 C C . HIS A 1 195 ? 9.968 10.647 -1.649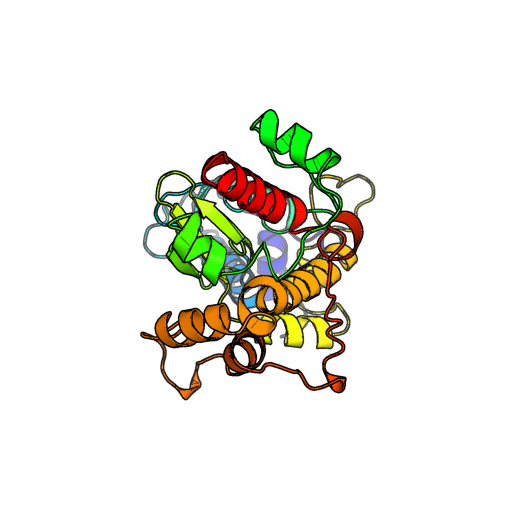 1.00 85.44 195 HIS A C 1
ATOM 1503 O O . HIS A 1 195 ? 8.888 10.308 -2.123 1.00 85.44 195 HIS A O 1
ATOM 1509 N N . TRP A 1 196 ? 10.937 9.771 -1.383 1.00 92.75 196 TRP A N 1
ATOM 1510 C CA . TRP A 1 196 ? 10.836 8.340 -1.647 1.00 92.75 196 TRP A CA 1
ATOM 1511 C C . TRP A 1 196 ? 11.431 7.523 -0.505 1.00 92.75 196 TRP A C 1
ATOM 1513 O O . TRP A 1 196 ? 12.293 8.002 0.227 1.00 92.75 196 TRP A O 1
ATOM 1523 N N . ALA A 1 197 ? 10.974 6.284 -0.362 1.00 94.31 197 ALA A N 1
ATOM 1524 C CA . ALA A 1 197 ? 11.457 5.368 0.661 1.00 94.31 197 ALA A CA 1
ATOM 1525 C C . ALA A 1 197 ? 12.918 4.932 0.442 1.00 94.31 197 ALA A C 1
ATOM 1527 O O . ALA A 1 197 ? 13.322 4.580 -0.674 1.00 94.31 197 ALA A O 1
ATOM 1528 N N . THR A 1 198 ? 13.667 4.844 1.540 1.00 93.88 198 THR A N 1
ATOM 1529 C CA . THR A 1 198 ? 14.917 4.075 1.657 1.00 93.88 198 THR A CA 1
ATOM 1530 C C . THR A 1 198 ? 14.635 2.572 1.773 1.00 93.88 198 THR A C 1
ATOM 1532 O O . THR A 1 198 ? 13.491 2.144 1.963 1.00 93.88 198 THR A O 1
ATOM 1535 N N . ARG A 1 199 ? 15.666 1.718 1.691 1.00 93.62 199 ARG A N 1
ATOM 1536 C CA . ARG A 1 199 ? 15.472 0.262 1.892 1.00 93.62 199 ARG A CA 1
ATOM 1537 C C . ARG A 1 199 ? 14.926 -0.063 3.283 1.00 93.62 199 ARG A C 1
ATOM 1539 O O . ARG A 1 199 ? 14.139 -1.001 3.439 1.00 93.62 199 ARG A O 1
ATOM 1546 N N . GLN A 1 200 ? 15.345 0.707 4.285 1.00 94.31 200 GLN A N 1
ATOM 1547 C CA . GLN A 1 200 ? 14.848 0.565 5.647 1.00 94.31 200 GLN A CA 1
ATOM 1548 C C . GLN A 1 200 ? 13.370 0.958 5.737 1.00 94.31 200 GLN A C 1
ATOM 1550 O O . GLN A 1 200 ? 12.588 0.212 6.325 1.00 94.31 200 GLN A O 1
ATOM 1555 N N . ASP A 1 201 ? 12.971 2.052 5.090 1.00 96.00 201 ASP A N 1
ATOM 1556 C CA . ASP A 1 201 ? 11.569 2.478 5.036 1.00 96.00 201 ASP A CA 1
ATOM 1557 C C . ASP A 1 201 ? 10.679 1.403 4.393 1.00 96.00 201 ASP A C 1
ATOM 1559 O O . ASP A 1 201 ? 9.607 1.098 4.909 1.00 96.00 201 ASP A O 1
ATOM 1563 N N . VAL A 1 202 ? 11.143 0.738 3.322 1.00 97.06 202 VAL A N 1
ATOM 1564 C CA . VAL A 1 202 ? 10.423 -0.403 2.723 1.00 97.06 202 VAL A CA 1
ATOM 1565 C C . VAL A 1 202 ? 10.250 -1.541 3.731 1.00 97.06 202 VAL A C 1
ATOM 1567 O O . VAL A 1 202 ? 9.149 -2.072 3.875 1.00 97.06 202 VAL A O 1
ATOM 1570 N N . THR A 1 203 ? 11.309 -1.903 4.461 1.00 96.94 203 THR A N 1
ATOM 1571 C CA . THR A 1 203 ? 11.245 -2.955 5.494 1.00 96.94 203 THR A CA 1
ATOM 1572 C C . THR A 1 203 ? 10.210 -2.603 6.564 1.00 96.94 203 THR A C 1
ATOM 1574 O O . THR A 1 203 ? 9.382 -3.432 6.947 1.00 96.94 203 THR A O 1
ATOM 1577 N N . GLU A 1 204 ? 10.234 -1.363 7.043 1.00 97.06 204 GLU A N 1
ATOM 1578 C CA . GLU A 1 204 ? 9.316 -0.869 8.064 1.00 97.06 204 GLU A CA 1
ATOM 1579 C C . GLU A 1 204 ? 7.869 -0.814 7.548 1.00 97.06 204 GLU A C 1
ATOM 1581 O O . GLU A 1 204 ? 6.971 -1.311 8.226 1.00 97.06 204 GLU A O 1
ATOM 1586 N N . LEU A 1 205 ? 7.637 -0.336 6.321 1.00 98.12 205 LEU A N 1
ATOM 1587 C CA . LEU A 1 205 ? 6.325 -0.341 5.667 1.00 98.12 205 LEU A CA 1
ATOM 1588 C C . LEU A 1 205 ? 5.735 -1.755 5.564 1.00 98.12 205 LEU A C 1
ATOM 1590 O O . LEU A 1 205 ? 4.551 -1.951 5.839 1.00 98.12 205 LEU A O 1
ATOM 1594 N N . LEU A 1 206 ? 6.533 -2.758 5.188 1.00 98.19 206 LEU A N 1
ATOM 1595 C CA . LEU A 1 206 ? 6.058 -4.143 5.102 1.00 98.19 206 LEU A CA 1
ATOM 1596 C C . LEU A 1 206 ? 5.594 -4.668 6.469 1.00 98.19 206 LEU A C 1
ATOM 1598 O O . LEU A 1 206 ? 4.545 -5.315 6.557 1.00 98.19 206 LEU A O 1
ATOM 1602 N N . TRP A 1 207 ? 6.324 -4.345 7.541 1.00 97.81 207 TRP A N 1
ATOM 1603 C CA . TRP A 1 207 ? 5.899 -4.647 8.910 1.00 97.81 207 TRP A CA 1
ATOM 1604 C C . TRP A 1 207 ? 4.629 -3.896 9.311 1.00 97.81 207 TRP A C 1
ATOM 1606 O O . TRP A 1 207 ? 3.742 -4.491 9.924 1.00 97.81 207 TRP A O 1
ATOM 1616 N N . GLU A 1 208 ? 4.508 -2.620 8.947 1.00 98.31 208 GLU A N 1
ATOM 1617 C CA . GLU A 1 208 ? 3.310 -1.818 9.204 1.00 98.31 208 GLU A CA 1
ATOM 1618 C C . GLU A 1 208 ? 2.071 -2.395 8.525 1.00 98.31 208 GLU A C 1
ATOM 1620 O O . GLU A 1 208 ? 1.014 -2.484 9.149 1.00 98.31 208 GLU A O 1
ATOM 1625 N N . VAL A 1 209 ? 2.200 -2.840 7.274 1.00 98.62 209 VAL A N 1
ATOM 1626 C CA . VAL A 1 209 ? 1.114 -3.499 6.540 1.00 98.62 209 VAL A CA 1
ATOM 1627 C C . VAL A 1 209 ? 0.674 -4.764 7.273 1.00 98.62 209 VAL A C 1
ATOM 1629 O O . VAL A 1 209 ? -0.518 -4.968 7.472 1.00 98.62 209 VAL A O 1
ATOM 1632 N N . ILE A 1 210 ? 1.602 -5.594 7.756 1.00 98.19 210 ILE A N 1
ATOM 1633 C CA . ILE A 1 210 ? 1.262 -6.784 8.555 1.00 98.19 210 ILE A CA 1
ATOM 1634 C C . ILE A 1 210 ? 0.563 -6.395 9.870 1.00 98.19 210 ILE A C 1
ATOM 1636 O O . ILE A 1 210 ? -0.449 -6.994 10.255 1.00 98.19 210 ILE A O 1
ATOM 1640 N N . LEU A 1 211 ? 1.087 -5.384 10.563 1.00 98.06 211 LEU A N 1
ATOM 1641 C CA . LEU A 1 211 ? 0.568 -4.911 11.843 1.00 98.06 211 LEU A CA 1
ATOM 1642 C C . LEU A 1 211 ? -0.827 -4.285 11.710 1.00 98.06 211 LEU A C 1
ATOM 1644 O O . LEU A 1 211 ? -1.663 -4.446 12.603 1.00 98.06 211 LEU A O 1
ATOM 1648 N N . SER A 1 212 ? -1.119 -3.629 10.587 1.00 98.50 212 SER A N 1
ATOM 1649 C CA . SER A 1 212 ? -2.408 -2.981 10.342 1.00 98.50 212 SER A CA 1
ATOM 1650 C C . SER A 1 212 ? -3.565 -3.989 10.321 1.00 98.50 212 SER A C 1
ATOM 1652 O O . SER A 1 212 ? -4.644 -3.690 10.834 1.00 98.50 212 SER A O 1
ATOM 1654 N N . TYR A 1 213 ? -3.359 -5.222 9.835 1.00 98.44 213 TYR A N 1
ATOM 1655 C CA . TYR A 1 213 ? -4.392 -6.265 9.889 1.00 98.44 213 TYR A CA 1
ATOM 1656 C C . TYR A 1 213 ? -4.734 -6.645 11.332 1.00 98.44 213 TYR A C 1
ATOM 1658 O O . TYR A 1 213 ? -5.890 -6.952 11.644 1.00 98.44 213 TYR A O 1
ATOM 1666 N N . ARG A 1 214 ? -3.746 -6.607 12.235 1.00 97.38 214 ARG A N 1
ATOM 1667 C CA . ARG A 1 214 ? -3.960 -6.867 13.665 1.00 97.38 214 ARG A CA 1
ATOM 1668 C C . ARG A 1 214 ? -4.747 -5.742 14.316 1.00 97.38 214 ARG A C 1
ATOM 1670 O O . ARG A 1 214 ? -5.758 -6.035 14.959 1.00 97.38 214 ARG A O 1
ATOM 1677 N N . LEU A 1 215 ? -4.363 -4.499 14.035 1.00 97.81 215 LEU A N 1
ATOM 1678 C CA . LEU A 1 215 ? -5.078 -3.295 14.455 1.00 97.81 215 LEU A CA 1
ATOM 1679 C C . LEU A 1 215 ? -6.541 -3.299 13.974 1.00 97.81 215 LEU A C 1
ATOM 1681 O O . LEU A 1 215 ? -7.464 -3.124 14.772 1.00 97.81 215 LEU A O 1
ATOM 1685 N N . LEU A 1 216 ? -6.769 -3.532 12.677 1.00 98.00 216 LEU A N 1
ATOM 1686 C CA . LEU A 1 216 ? -8.097 -3.452 12.070 1.00 98.00 216 LEU A CA 1
ATOM 1687 C C . LEU A 1 216 ? -8.984 -4.648 12.425 1.00 98.00 216 LEU A C 1
ATOM 1689 O O . LEU A 1 216 ? -10.173 -4.473 12.712 1.00 98.00 216 LEU A O 1
ATOM 1693 N N . PHE A 1 217 ? -8.437 -5.863 12.410 1.00 97.94 217 PHE A N 1
ATOM 1694 C CA . PHE A 1 217 ? -9.225 -7.092 12.504 1.00 97.94 217 PHE A CA 1
ATOM 1695 C C . PHE A 1 217 ? -8.847 -7.956 13.700 1.00 97.94 217 PHE A C 1
ATOM 1697 O O . PHE A 1 217 ? -9.715 -8.306 14.505 1.00 97.94 217 PHE A O 1
ATOM 1704 N N . GLY A 1 218 ? -7.569 -8.319 13.805 1.00 96.50 218 GLY A N 1
ATOM 1705 C CA . GLY A 1 218 ? -7.085 -9.369 14.698 1.00 96.50 218 GLY A CA 1
ATOM 1706 C C . GLY A 1 218 ? -7.418 -9.148 16.173 1.00 96.50 218 GLY A C 1
ATOM 1707 O O . GLY A 1 218 ? -7.935 -10.055 16.838 1.00 96.50 218 GLY A O 1
ATOM 1708 N N . GLN A 1 219 ? -7.210 -7.929 16.668 1.00 95.56 219 GLN A N 1
ATOM 1709 C CA . GLN A 1 219 ? -7.322 -7.585 18.088 1.00 95.56 219 GLN A CA 1
ATOM 1710 C C . GLN A 1 219 ? -8.763 -7.328 18.562 1.00 95.56 219 GLN A C 1
ATOM 1712 O O . GLN A 1 219 ? -9.006 -7.241 19.764 1.00 95.56 219 GLN A O 1
ATOM 1717 N N . HIS A 1 220 ? -9.756 -7.280 17.664 1.00 96.62 220 HIS A N 1
ATOM 1718 C CA . HIS A 1 220 ? -11.140 -6.969 18.035 1.00 96.62 220 HIS A CA 1
ATOM 1719 C C . HIS A 1 220 ? -12.146 -8.029 17.562 1.00 96.62 220 HIS A C 1
ATOM 1721 O O . HIS A 1 220 ? -12.299 -8.316 16.375 1.00 96.62 220 HIS A O 1
ATOM 1727 N N . SER A 1 221 ? -12.897 -8.612 18.502 1.00 95.94 221 SER A N 1
ATOM 1728 C CA . SER A 1 221 ? -13.741 -9.792 18.251 1.00 95.94 221 SER A CA 1
ATOM 1729 C C . SER A 1 221 ? -14.830 -9.578 17.199 1.00 95.94 221 SER A C 1
ATOM 1731 O O . SER A 1 221 ? -15.082 -10.476 16.390 1.00 95.94 221 SER A O 1
ATOM 1733 N N . LYS A 1 222 ? -15.461 -8.398 17.170 1.00 97.38 222 LYS A N 1
ATOM 1734 C CA . LYS A 1 222 ? -16.475 -8.068 16.159 1.00 97.38 222 LYS A CA 1
ATOM 1735 C C . LYS A 1 222 ? -15.844 -7.808 14.789 1.00 97.38 222 LYS A C 1
ATOM 1737 O O . LYS A 1 222 ? -16.421 -8.211 13.784 1.00 97.38 222 LYS A O 1
ATOM 1742 N N . SER A 1 223 ? -14.636 -7.250 14.740 1.00 97.44 223 SER A N 1
ATOM 1743 C CA . SER A 1 223 ? -13.901 -7.043 13.485 1.00 97.44 223 SER A CA 1
ATOM 1744 C C . SER A 1 223 ? -13.523 -8.368 12.827 1.00 97.44 223 SER A C 1
ATOM 1746 O O . SER A 1 223 ? -13.693 -8.532 11.621 1.00 97.44 223 SER A O 1
ATOM 1748 N N . ARG A 1 224 ? -13.152 -9.382 13.621 1.00 97.44 224 ARG A N 1
ATOM 1749 C CA . ARG A 1 224 ? -12.951 -10.753 13.114 1.00 97.44 224 ARG A CA 1
ATOM 1750 C C . ARG A 1 224 ? -14.209 -11.337 12.465 1.00 97.44 224 ARG A C 1
ATOM 1752 O O . ARG A 1 224 ? -14.108 -12.125 11.528 1.00 97.44 224 ARG A O 1
ATOM 1759 N N . LYS A 1 225 ? -15.408 -10.980 12.950 1.00 95.88 225 LYS A N 1
ATOM 1760 C CA . LYS A 1 225 ? -16.678 -11.389 12.318 1.00 95.88 225 LYS A CA 1
ATOM 1761 C C . LYS A 1 225 ? -16.898 -10.678 10.981 1.00 95.88 225 LYS A C 1
ATOM 1763 O O . LYS A 1 225 ? -17.392 -11.322 10.062 1.00 95.88 225 LYS A O 1
ATOM 1768 N N . ILE A 1 226 ? -16.514 -9.404 10.866 1.00 95.62 226 ILE A N 1
ATOM 1769 C CA . ILE A 1 226 ? -16.558 -8.661 9.596 1.00 95.62 226 ILE A CA 1
ATOM 1770 C C . ILE A 1 226 ? -15.639 -9.307 8.566 1.00 95.62 226 ILE A C 1
ATOM 1772 O O . ILE A 1 226 ? -16.099 -9.633 7.478 1.00 95.62 226 ILE A O 1
ATOM 1776 N N . PHE A 1 227 ? -14.390 -9.601 8.934 1.00 97.06 227 PHE A N 1
ATOM 1777 C CA . PHE A 1 227 ? -13.446 -10.249 8.022 1.00 97.06 227 PHE A CA 1
ATOM 1778 C C . PHE A 1 227 ? -13.966 -11.592 7.478 1.00 97.06 227 PHE A C 1
ATOM 1780 O O . PHE A 1 227 ? -13.853 -11.888 6.294 1.00 97.06 227 PHE A O 1
ATOM 1787 N N . ARG A 1 228 ? -14.618 -12.413 8.314 1.00 94.44 228 ARG A N 1
ATOM 1788 C CA . ARG A 1 228 ? -15.213 -13.686 7.854 1.00 94.44 228 ARG A CA 1
ATOM 1789 C C . ARG A 1 228 ? -16.280 -13.499 6.771 1.00 94.44 228 ARG A C 1
ATOM 1791 O O . ARG A 1 228 ? -16.524 -14.433 6.015 1.00 94.44 228 ARG A O 1
ATOM 1798 N N . LYS A 1 229 ? -16.919 -12.327 6.714 1.00 93.81 229 LYS A N 1
ATOM 1799 C CA . LYS A 1 229 ? -17.930 -11.979 5.710 1.00 93.81 229 LYS A CA 1
ATOM 1800 C C . LYS A 1 229 ? -17.347 -11.258 4.492 1.00 93.81 229 LYS A C 1
ATOM 1802 O O . LYS A 1 229 ? -18.016 -11.231 3.471 1.00 93.81 229 LYS A O 1
ATOM 1807 N N . SER A 1 230 ? -16.135 -10.705 4.577 1.00 91.50 230 SER A N 1
ATOM 1808 C CA . SER A 1 230 ? -15.569 -9.833 3.537 1.00 91.50 230 SER A CA 1
ATOM 1809 C C . SER A 1 230 ? -14.977 -10.567 2.331 1.00 91.50 230 SER A C 1
ATOM 1811 O O . SER A 1 230 ? -14.552 -9.902 1.398 1.00 91.50 230 SER A O 1
ATOM 1813 N N . ARG A 1 231 ? -14.904 -11.908 2.371 1.00 91.69 231 ARG A N 1
ATOM 1814 C CA . ARG A 1 231 ? -14.486 -12.801 1.267 1.00 91.69 231 ARG A CA 1
ATOM 1815 C C . ARG A 1 231 ? -13.342 -12.233 0.390 1.00 91.69 231 ARG A C 1
ATOM 1817 O O . ARG A 1 231 ? -13.514 -12.118 -0.819 1.00 91.69 231 ARG A O 1
ATOM 1824 N N . PRO A 1 232 ? -12.147 -11.953 0.955 1.00 94.62 232 PRO A N 1
ATOM 1825 C CA . PRO A 1 232 ? -11.036 -11.300 0.239 1.00 94.62 232 PRO A CA 1
ATOM 1826 C C . PRO A 1 232 ? -10.555 -12.023 -1.030 1.00 94.62 232 PRO A C 1
ATOM 1828 O O . PRO A 1 232 ? -9.865 -11.433 -1.850 1.00 94.62 232 PRO A O 1
ATOM 1831 N N . PHE A 1 233 ? -10.906 -13.300 -1.196 1.00 94.50 233 PHE A N 1
ATOM 1832 C CA . PHE A 1 233 ? -10.458 -14.159 -2.291 1.00 94.50 233 PHE A CA 1
ATOM 1833 C C . PHE A 1 233 ? -11.626 -14.840 -3.022 1.00 94.50 233 PHE A C 1
ATOM 1835 O O . PHE A 1 233 ? -11.477 -15.969 -3.488 1.00 94.50 233 PHE A O 1
ATOM 1842 N N . GLU A 1 234 ? -12.810 -14.217 -3.065 1.00 90.19 234 GLU A N 1
ATOM 1843 C CA . GLU A 1 234 ? -14.024 -14.833 -3.634 1.00 90.19 234 GLU A CA 1
ATOM 1844 C C . GLU A 1 234 ? -13.820 -15.367 -5.060 1.00 90.19 234 GLU A C 1
ATOM 1846 O O . GLU A 1 234 ? -14.247 -16.478 -5.361 1.00 90.19 234 GLU A O 1
ATOM 1851 N N . GLN A 1 235 ? -13.087 -14.628 -5.892 1.00 89.44 235 GLN A N 1
ATOM 1852 C CA . GLN A 1 235 ? -12.814 -14.970 -7.294 1.00 89.44 235 GLN A CA 1
ATOM 1853 C C . GLN A 1 235 ? -11.499 -15.743 -7.499 1.00 89.44 235 GLN A C 1
ATOM 1855 O O . GLN A 1 235 ? -11.112 -16.012 -8.631 1.00 89.44 235 GLN A O 1
ATOM 1860 N N . ILE A 1 236 ? -10.791 -16.093 -6.420 1.00 90.19 236 ILE A N 1
ATOM 1861 C CA . ILE A 1 236 ? -9.454 -16.695 -6.491 1.00 90.19 236 ILE A CA 1
ATOM 1862 C C . ILE A 1 236 ? -9.524 -18.182 -6.099 1.00 90.19 236 ILE A C 1
ATOM 1864 O O . ILE A 1 236 ? -10.113 -18.511 -5.051 1.00 90.19 236 ILE A O 1
ATOM 1868 N N . PRO A 1 237 ? -8.910 -19.084 -6.898 1.00 92.31 237 PRO A N 1
ATOM 1869 C CA . PRO A 1 237 ? -8.803 -20.508 -6.588 1.00 92.31 237 PRO A CA 1
ATOM 1870 C C . PRO A 1 237 ? -8.226 -20.762 -5.195 1.00 92.31 237 PRO A C 1
ATOM 1872 O O . PRO A 1 237 ? -7.338 -20.045 -4.742 1.00 92.31 237 PRO A O 1
ATOM 1875 N N . GLN A 1 238 ? -8.717 -21.791 -4.499 1.00 88.62 238 GLN A N 1
ATOM 1876 C CA . GLN A 1 238 ? -8.380 -22.033 -3.089 1.00 88.62 238 GLN A CA 1
ATOM 1877 C C . GLN A 1 238 ? -6.872 -22.195 -2.832 1.00 88.62 238 GLN A C 1
ATOM 1879 O O . GLN A 1 238 ? -6.380 -21.713 -1.815 1.00 88.62 238 GLN A O 1
ATOM 1884 N N . ASN A 1 239 ? -6.151 -22.836 -3.750 1.00 89.00 239 ASN A N 1
ATOM 1885 C CA . ASN A 1 239 ? -4.700 -23.038 -3.703 1.00 89.00 239 ASN A CA 1
ATOM 1886 C C . ASN A 1 239 ? -3.884 -21.752 -3.920 1.00 89.00 239 ASN A C 1
ATOM 1888 O O . ASN A 1 239 ? -2.708 -21.722 -3.576 1.00 89.00 239 ASN A O 1
ATOM 1892 N N . SER A 1 240 ? -4.496 -20.702 -4.466 1.00 87.62 240 SER A N 1
ATOM 1893 C CA . SER A 1 240 ? -3.868 -19.397 -4.704 1.00 87.62 240 SER A CA 1
ATOM 1894 C C . SER A 1 240 ? -4.228 -18.362 -3.633 1.00 87.62 240 SER A C 1
ATOM 1896 O O . SER A 1 240 ? -3.852 -17.198 -3.746 1.00 87.62 240 SER A O 1
ATOM 1898 N N . ARG A 1 241 ? -4.986 -18.754 -2.600 1.00 93.81 241 ARG A N 1
ATOM 1899 C CA . ARG A 1 241 ? -5.383 -17.850 -1.513 1.00 93.81 241 ARG A CA 1
ATOM 1900 C C . ARG A 1 241 ? -4.261 -17.702 -0.503 1.00 93.81 241 ARG A C 1
ATOM 1902 O O . ARG A 1 241 ? -3.681 -18.689 -0.056 1.00 93.81 241 ARG A O 1
ATOM 1909 N N . ASP A 1 242 ? -4.044 -16.475 -0.055 1.00 94.88 242 ASP A N 1
ATOM 1910 C CA . ASP A 1 242 ? -3.103 -16.202 1.020 1.00 94.88 242 ASP A CA 1
ATOM 1911 C C . ASP A 1 242 ? -3.698 -16.630 2.375 1.00 94.88 242 ASP A C 1
ATOM 1913 O O . ASP A 1 242 ? -4.584 -15.983 2.950 1.00 94.88 242 ASP A O 1
ATOM 1917 N N . GLY A 1 243 ? -3.216 -17.767 2.883 1.00 94.44 243 GLY A N 1
ATOM 1918 C CA . GLY A 1 243 ? -3.605 -18.295 4.190 1.00 94.44 243 GLY A CA 1
ATOM 1919 C C . GLY A 1 243 ? -3.154 -17.412 5.357 1.00 94.44 243 GLY A C 1
ATOM 1920 O O . GLY A 1 243 ? -3.847 -17.346 6.376 1.00 94.44 243 GLY A O 1
ATOM 1921 N N . PHE A 1 244 ? -2.055 -16.671 5.199 1.00 96.25 244 PHE A N 1
ATOM 1922 C CA . PHE A 1 244 ? -1.513 -15.804 6.240 1.00 96.25 244 PHE A CA 1
ATOM 1923 C C . PHE A 1 244 ? -2.448 -14.627 6.544 1.00 96.25 244 PHE A C 1
ATOM 1925 O O . PHE A 1 244 ? -2.611 -14.257 7.707 1.00 96.25 244 PHE A O 1
ATOM 1932 N N . LEU A 1 245 ? -3.185 -14.118 5.547 1.00 97.56 245 LEU A N 1
ATOM 1933 C CA . LEU A 1 245 ? -4.235 -13.117 5.788 1.00 97.56 245 LEU A CA 1
ATOM 1934 C C . LEU A 1 245 ? -5.298 -13.628 6.770 1.00 97.56 245 LEU A C 1
ATOM 1936 O O . LEU A 1 245 ? -5.743 -12.903 7.662 1.00 97.56 245 LEU A O 1
ATOM 1940 N N . SER A 1 246 ? -5.714 -14.889 6.627 1.00 95.19 246 SER A N 1
ATOM 1941 C CA . SER A 1 246 ? -6.693 -15.483 7.543 1.00 95.19 246 SER A CA 1
ATOM 1942 C C . SER A 1 246 ? -6.150 -15.583 8.963 1.00 95.19 246 SER A C 1
ATOM 1944 O O . SER A 1 246 ? -6.898 -15.340 9.912 1.00 95.19 246 SER A O 1
ATOM 1946 N N . ASP A 1 247 ? -4.866 -15.881 9.118 1.00 95.25 247 ASP A N 1
ATOM 1947 C CA . ASP A 1 247 ? -4.213 -15.935 10.421 1.00 95.25 247 ASP A CA 1
ATOM 1948 C C . ASP A 1 247 ? -4.175 -14.558 11.087 1.00 95.25 247 ASP A C 1
ATOM 1950 O O . ASP A 1 247 ? -4.660 -14.405 12.216 1.00 95.25 247 ASP A O 1
ATOM 1954 N N . LEU A 1 248 ? -3.727 -13.538 10.350 1.00 97.19 248 LEU A N 1
ATOM 1955 C CA . LEU A 1 248 ? -3.688 -12.152 10.812 1.00 97.19 248 LEU A CA 1
ATOM 1956 C C . LEU A 1 248 ? -5.073 -11.583 11.134 1.00 97.19 248 LEU A C 1
ATOM 1958 O O . LEU A 1 248 ? -5.199 -10.786 12.058 1.00 97.19 248 LEU A O 1
ATOM 1962 N N . CYS A 1 249 ? -6.134 -11.988 10.443 1.00 97.31 249 CYS A N 1
ATOM 1963 C CA . CYS A 1 249 ? -7.448 -11.374 10.644 1.00 97.31 249 CYS A CA 1
ATOM 1964 C C . CYS A 1 249 ? -8.401 -12.192 11.530 1.00 97.31 249 CYS A C 1
ATOM 1966 O O . CYS A 1 249 ? -9.356 -11.634 12.072 1.00 97.31 249 CYS A O 1
ATOM 1968 N N . ARG A 1 250 ? -8.203 -13.512 11.689 1.00 95.00 250 ARG A N 1
ATOM 1969 C CA . ARG A 1 250 ? -9.160 -14.397 12.395 1.00 95.00 250 ARG A CA 1
ATOM 1970 C C . ARG A 1 250 ? -8.673 -14.908 13.741 1.00 95.00 250 ARG A C 1
ATOM 1972 O O . ARG A 1 250 ? -9.528 -15.246 14.568 1.00 95.00 250 ARG A O 1
ATOM 1979 N N . LYS A 1 251 ? -7.363 -15.004 13.967 1.00 93.81 251 LYS A N 1
ATOM 1980 C CA . LYS A 1 251 ? -6.819 -15.513 15.232 1.00 93.81 251 LYS A CA 1
ATOM 1981 C C . LYS A 1 251 ? -6.796 -14.396 16.276 1.00 93.81 251 LYS A C 1
ATOM 1983 O O . LYS A 1 251 ? -6.428 -13.264 15.975 1.00 93.81 251 LYS A O 1
ATOM 1988 N N . SER A 1 252 ? -7.210 -14.688 17.508 1.00 90.62 252 SER A N 1
ATOM 1989 C CA . SER A 1 252 ? -7.127 -13.723 18.619 1.00 90.62 252 SER A CA 1
ATOM 1990 C C . SER A 1 252 ? -5.705 -13.550 19.146 1.00 90.62 252 SER A C 1
ATOM 1992 O O . SER A 1 252 ? -5.422 -12.526 19.747 1.00 90.62 252 SER A O 1
ATOM 1994 N N . ARG A 1 253 ? -4.836 -14.539 18.926 1.00 89.00 253 ARG A N 1
ATOM 1995 C CA . ARG A 1 253 ? -3.412 -14.525 19.264 1.00 89.00 253 ARG A CA 1
ATOM 1996 C C . ARG A 1 253 ? -2.634 -15.116 18.098 1.00 89.00 253 ARG A C 1
ATOM 1998 O O . ARG A 1 253 ? -3.122 -16.052 17.462 1.00 89.00 253 ARG A O 1
ATOM 2005 N N . LEU A 1 254 ? -1.466 -14.559 17.822 1.00 90.56 254 LEU A N 1
ATOM 2006 C CA . LEU A 1 254 ? -0.541 -15.077 16.822 1.00 90.56 254 LEU A CA 1
ATOM 2007 C C . LEU A 1 254 ? 0.560 -15.901 17.482 1.00 90.56 254 LEU A C 1
ATOM 2009 O O . LEU A 1 254 ? 0.760 -15.826 18.695 1.00 90.56 254 LEU A O 1
ATOM 2013 N N . ASP A 1 255 ? 1.267 -16.668 16.660 1.00 87.00 255 ASP A N 1
ATOM 2014 C CA . ASP A 1 255 ? 2.501 -17.324 17.068 1.00 87.00 255 ASP A CA 1
ATOM 2015 C C . ASP A 1 255 ? 3.580 -16.259 17.367 1.00 87.00 255 ASP A C 1
ATOM 2017 O O . ASP A 1 255 ? 3.843 -15.419 16.497 1.00 87.00 255 ASP A O 1
ATOM 2021 N N . PRO A 1 256 ? 4.206 -16.264 18.562 1.00 85.50 256 PRO A N 1
ATOM 2022 C CA . PRO A 1 256 ? 5.301 -15.354 18.895 1.00 85.50 256 PRO A CA 1
ATOM 2023 C C . PRO A 1 256 ? 6.474 -15.381 17.904 1.00 85.50 256 PRO A C 1
ATOM 2025 O O . PRO A 1 256 ? 7.150 -14.364 17.748 1.00 85.50 256 PRO A O 1
ATOM 2028 N N . VAL A 1 257 ? 6.701 -16.503 17.208 1.00 86.50 257 VAL A N 1
ATOM 2029 C CA . VAL A 1 257 ? 7.780 -16.665 16.215 1.00 86.50 257 VAL A CA 1
ATOM 2030 C C . VAL A 1 257 ? 7.639 -15.689 15.043 1.00 86.50 257 VAL A C 1
ATOM 2032 O O . VAL A 1 257 ? 8.633 -15.323 14.422 1.00 86.50 257 VAL A O 1
ATOM 2035 N N . LEU A 1 258 ? 6.428 -15.191 14.771 1.00 86.06 258 LEU A N 1
ATOM 2036 C CA . LEU A 1 258 ? 6.187 -14.215 13.706 1.00 86.06 258 LEU A CA 1
ATOM 2037 C C . LEU A 1 258 ? 6.762 -12.823 14.010 1.00 86.06 258 LEU A C 1
ATOM 2039 O O . LEU A 1 258 ? 6.748 -11.968 13.131 1.00 86.06 258 LEU A O 1
ATOM 2043 N N . GLY A 1 259 ? 7.215 -12.551 15.240 1.00 86.94 259 GLY A N 1
ATOM 2044 C CA . GLY A 1 259 ? 7.819 -11.265 15.612 1.00 86.94 259 GLY A CA 1
ATOM 2045 C C . GLY A 1 259 ? 6.850 -10.072 15.631 1.00 86.94 259 GLY A C 1
ATOM 2046 O O . GLY A 1 259 ? 7.266 -8.944 15.896 1.00 86.94 259 GLY A O 1
ATOM 2047 N N . ILE A 1 260 ? 5.555 -10.304 15.394 1.00 91.75 260 ILE A N 1
ATOM 2048 C CA . ILE A 1 260 ? 4.516 -9.270 15.367 1.00 91.75 260 ILE A CA 1
ATOM 2049 C C . ILE A 1 260 ? 4.196 -8.835 16.800 1.00 91.75 260 ILE A C 1
ATOM 2051 O O . ILE A 1 260 ? 3.664 -9.607 17.600 1.00 91.75 260 ILE A O 1
ATOM 2055 N N . LYS A 1 261 ? 4.492 -7.573 17.123 1.00 90.81 261 LYS A N 1
ATOM 2056 C CA . LYS A 1 261 ? 4.272 -7.000 18.458 1.00 90.81 261 LYS A CA 1
ATOM 2057 C C . LYS A 1 261 ? 2.931 -6.275 18.529 1.00 90.81 261 LYS A C 1
ATOM 2059 O O . LYS A 1 261 ? 2.812 -5.114 18.144 1.00 90.81 261 LYS A O 1
ATOM 2064 N N . GLU A 1 262 ? 1.918 -6.966 19.041 1.00 93.25 262 GLU A N 1
ATOM 2065 C CA . GLU A 1 262 ? 0.622 -6.353 19.336 1.00 93.25 262 GLU A CA 1
ATOM 2066 C C . GLU A 1 262 ? 0.703 -5.388 20.522 1.00 93.25 262 GLU A C 1
ATOM 2068 O O . GLU A 1 262 ? 1.453 -5.612 21.474 1.00 93.25 262 GLU A O 1
ATOM 2073 N N . ARG A 1 263 ? -0.081 -4.307 20.469 1.00 93.81 263 ARG A N 1
ATOM 2074 C CA . ARG A 1 263 ? -0.159 -3.303 21.536 1.00 93.81 263 ARG A CA 1
ATOM 2075 C C . ARG A 1 263 ? -1.608 -2.942 21.828 1.00 93.81 263 ARG A C 1
ATOM 2077 O O . ARG A 1 263 ? -2.440 -2.914 20.922 1.00 93.81 263 ARG A O 1
ATOM 2084 N N . ASP A 1 264 ? -1.887 -2.582 23.076 1.00 94.19 264 ASP A N 1
ATOM 2085 C CA . ASP A 1 264 ? -3.186 -2.013 23.467 1.00 94.19 264 ASP A CA 1
ATOM 2086 C C . ASP A 1 264 ? -3.378 -0.588 22.923 1.00 94.19 264 ASP A C 1
ATOM 2088 O O . ASP A 1 264 ? -4.501 -0.112 22.748 1.00 94.19 264 ASP A O 1
ATOM 2092 N N . SER A 1 265 ? -2.265 0.093 22.646 1.00 96.81 265 SER A N 1
ATOM 2093 C CA . SER A 1 265 ? -2.205 1.408 22.020 1.00 96.81 265 SER A CA 1
ATOM 2094 C C . SER A 1 265 ? -0.953 1.490 21.152 1.00 96.81 265 SER A C 1
ATOM 2096 O O . SER A 1 265 ? 0.148 1.201 21.621 1.00 96.81 265 SER A O 1
ATOM 2098 N N . TYR A 1 266 ? -1.121 1.887 19.897 1.00 97.69 266 TYR A N 1
ATOM 2099 C CA . TYR A 1 266 ? -0.039 2.066 18.933 1.00 97.69 266 TYR A CA 1
ATOM 2100 C C . TYR A 1 266 ? 0.327 3.538 18.837 1.00 97.69 266 TYR A C 1
ATOM 2102 O O . TYR A 1 266 ? -0.554 4.379 18.676 1.00 97.69 266 TYR A O 1
ATOM 2110 N N . GLU A 1 267 ? 1.612 3.855 18.924 1.00 97.31 267 GLU A N 1
ATOM 2111 C CA . GLU A 1 267 ? 2.131 5.199 18.688 1.00 97.31 267 GLU A CA 1
ATOM 2112 C C . GLU A 1 267 ? 2.365 5.385 17.195 1.00 97.31 267 GLU A C 1
ATOM 2114 O O . GLU A 1 267 ? 3.218 4.722 16.615 1.00 97.31 267 GLU A O 1
ATOM 2119 N N . LEU A 1 268 ? 1.639 6.305 16.562 1.00 96.62 268 LEU A N 1
ATOM 2120 C CA . LEU A 1 268 ? 1.629 6.417 15.103 1.00 96.62 268 LEU A CA 1
ATOM 2121 C C . LEU A 1 268 ? 3.017 6.702 14.516 1.00 96.62 268 LEU A C 1
ATOM 2123 O O . LEU A 1 268 ? 3.409 6.074 13.545 1.00 96.62 268 LEU A O 1
ATOM 2127 N N . ALA A 1 269 ? 3.798 7.592 15.129 1.00 95.50 269 ALA A N 1
ATOM 2128 C CA . ALA A 1 269 ? 5.130 7.953 14.629 1.00 95.50 269 ALA A CA 1
ATOM 2129 C C . ALA A 1 269 ? 6.190 6.838 14.771 1.00 95.50 269 ALA A C 1
ATOM 2131 O O . ALA A 1 269 ? 7.254 6.913 14.147 1.00 95.50 269 ALA A O 1
ATOM 2132 N N . ARG A 1 270 ? 5.928 5.842 15.629 1.00 95.69 270 ARG A N 1
ATOM 2133 C CA . ARG A 1 270 ? 6.838 4.724 15.918 1.00 95.69 270 ARG A CA 1
ATOM 2134 C C . ARG A 1 270 ? 6.379 3.437 15.252 1.00 95.69 270 ARG A C 1
ATOM 2136 O O . ARG A 1 270 ? 7.188 2.771 14.624 1.00 95.69 270 ARG A O 1
ATOM 2143 N N . ASP A 1 271 ? 5.117 3.084 15.460 1.00 97.19 271 ASP A N 1
ATOM 2144 C CA . ASP A 1 271 ? 4.537 1.805 15.066 1.00 97.19 271 ASP A CA 1
ATOM 2145 C C . ASP A 1 271 ? 3.912 1.857 13.662 1.00 97.19 271 ASP A C 1
ATOM 2147 O O . ASP A 1 271 ? 3.740 0.801 13.065 1.00 97.19 271 ASP A O 1
ATOM 2151 N N . PHE A 1 272 ? 3.582 3.052 13.145 1.00 97.56 272 PHE A N 1
ATOM 2152 C CA . PHE A 1 272 ? 3.051 3.249 11.790 1.00 97.56 272 PHE A CA 1
ATOM 2153 C C . PHE A 1 272 ? 3.621 4.479 11.048 1.00 97.56 272 PHE A C 1
ATOM 2155 O O . PHE A 1 272 ? 2.838 5.275 10.529 1.00 97.56 272 PHE A O 1
ATOM 2162 N N . PRO A 1 273 ? 4.942 4.736 11.032 1.00 96.69 273 PRO A N 1
ATOM 2163 C CA . PRO A 1 273 ? 5.486 5.948 10.423 1.00 96.69 273 PRO A CA 1
ATOM 2164 C C . PRO A 1 273 ? 5.168 6.128 8.928 1.00 96.69 273 PRO A C 1
ATOM 2166 O O . PRO A 1 273 ? 5.111 7.275 8.488 1.00 96.69 273 PRO A O 1
ATOM 2169 N N . HIS A 1 274 ? 4.947 5.060 8.161 1.00 96.94 274 HIS A N 1
ATOM 2170 C CA . HIS A 1 274 ? 4.675 5.116 6.718 1.00 96.94 274 HIS A CA 1
ATOM 2171 C C . HIS A 1 274 ? 3.175 5.152 6.400 1.00 96.94 274 HIS A C 1
ATOM 2173 O O . HIS A 1 274 ? 2.733 5.876 5.510 1.00 96.94 274 HIS A O 1
ATOM 2179 N N . LEU A 1 275 ? 2.362 4.421 7.167 1.00 97.12 275 LEU A N 1
ATOM 2180 C CA . LEU A 1 275 ? 0.900 4.411 7.061 1.00 97.12 275 LEU A CA 1
ATOM 2181 C C . LEU A 1 275 ? 0.234 5.511 7.903 1.00 97.12 275 LEU A C 1
ATOM 2183 O O . LEU A 1 275 ? -0.994 5.623 7.912 1.00 97.12 275 LEU A O 1
ATOM 2187 N N . ARG A 1 276 ? 1.017 6.343 8.603 1.00 96.25 276 ARG A N 1
ATOM 2188 C CA . ARG A 1 276 ? 0.525 7.376 9.526 1.00 96.25 276 ARG A CA 1
ATOM 2189 C C . ARG A 1 276 ? -0.511 8.290 8.894 1.00 96.25 276 ARG A C 1
ATOM 2191 O O . ARG A 1 276 ? -1.572 8.466 9.481 1.00 96.25 276 ARG A O 1
ATOM 2198 N N . SER A 1 277 ? -0.213 8.860 7.726 1.00 95.31 277 SER A N 1
ATOM 2199 C CA . SER A 1 277 ? -1.117 9.791 7.037 1.00 95.31 277 SER A CA 1
ATOM 2200 C C . SER A 1 277 ? -2.467 9.132 6.745 1.00 95.31 277 SER A C 1
ATOM 2202 O O . SER A 1 277 ? -3.506 9.678 7.099 1.00 95.31 277 SER A O 1
ATOM 2204 N N . ARG A 1 278 ? -2.454 7.888 6.250 1.00 96.06 278 ARG A N 1
ATOM 2205 C CA . ARG A 1 278 ? -3.665 7.097 5.973 1.00 96.06 278 ARG A CA 1
ATOM 2206 C C . ARG A 1 278 ? -4.474 6.790 7.230 1.00 96.06 278 ARG A C 1
ATOM 2208 O O . ARG A 1 278 ? -5.696 6.918 7.243 1.00 96.06 278 ARG A O 1
ATOM 2215 N N . LEU A 1 279 ? -3.796 6.416 8.313 1.00 97.06 279 LEU A N 1
ATOM 2216 C CA . LEU A 1 279 ? -4.444 6.179 9.602 1.00 97.06 279 LEU A CA 1
ATOM 2217 C C . LEU A 1 279 ? -5.043 7.466 10.176 1.00 97.06 279 LEU A C 1
ATOM 2219 O O . LEU A 1 279 ? -6.158 7.432 10.683 1.00 97.06 279 LEU A O 1
ATOM 2223 N N . VAL A 1 280 ? -4.349 8.601 10.069 1.00 96.31 280 VAL A N 1
ATOM 2224 C CA . VAL A 1 280 ? -4.869 9.908 10.497 1.00 96.31 280 VAL A CA 1
ATOM 2225 C C . VAL A 1 280 ? -6.150 10.246 9.737 1.00 96.31 280 VAL A C 1
ATOM 2227 O O . VAL A 1 280 ? -7.153 10.535 10.387 1.00 96.31 280 VAL A O 1
ATOM 2230 N N . THR A 1 281 ? -6.154 10.122 8.407 1.00 95.50 281 THR A N 1
ATOM 2231 C CA . THR A 1 281 ? -7.349 10.316 7.568 1.00 95.50 281 THR A CA 1
ATOM 2232 C C . THR A 1 281 ? -8.516 9.444 8.037 1.00 95.50 281 THR A C 1
ATOM 2234 O O . THR A 1 281 ? -9.635 9.929 8.205 1.00 95.50 281 THR A O 1
ATOM 2237 N N . LEU A 1 282 ? -8.266 8.162 8.332 1.00 95.50 282 LEU A N 1
ATOM 2238 C CA . LEU A 1 282 ? -9.292 7.248 8.847 1.00 95.50 282 LEU A CA 1
ATOM 2239 C C . LEU A 1 282 ? -9.865 7.690 10.199 1.00 95.50 282 LEU A C 1
ATOM 2241 O O . LEU A 1 282 ? -11.075 7.599 10.415 1.00 95.50 282 LEU A O 1
ATOM 2245 N N . ILE A 1 283 ? -9.016 8.152 11.119 1.00 94.81 283 ILE A N 1
ATOM 2246 C CA . ILE A 1 283 ? -9.457 8.589 12.449 1.00 94.81 283 ILE A CA 1
ATOM 2247 C C . ILE A 1 283 ? -10.232 9.901 12.379 1.00 94.81 283 ILE A C 1
ATOM 2249 O O . ILE A 1 283 ? -11.292 9.990 12.995 1.00 94.81 283 ILE A O 1
ATOM 2253 N N . VAL A 1 284 ? -9.759 10.880 11.606 1.00 94.94 284 VAL A N 1
ATOM 2254 C CA . VAL A 1 284 ? -10.477 12.148 11.403 1.00 94.94 284 VAL A CA 1
ATOM 2255 C C . VAL A 1 284 ? -11.856 11.877 10.805 1.00 94.94 284 VAL A C 1
ATOM 2257 O O . VAL A 1 284 ? -12.863 12.315 11.359 1.00 94.94 284 VAL A O 1
ATOM 2260 N N . TYR A 1 285 ? -11.925 11.039 9.767 1.00 95.00 285 TYR A N 1
ATOM 2261 C CA . TYR A 1 285 ? -13.187 10.625 9.155 1.00 95.00 285 TYR A CA 1
ATOM 2262 C C . TYR A 1 285 ? -14.155 9.966 10.160 1.00 95.00 285 TYR A C 1
ATOM 2264 O O . TYR A 1 285 ? -15.373 10.176 10.097 1.00 95.00 285 TYR A O 1
ATOM 2272 N N . LEU A 1 286 ? -13.643 9.148 11.087 1.00 93.75 286 LEU A N 1
ATOM 2273 C CA . LEU A 1 286 ? -14.453 8.545 12.148 1.00 93.75 286 LEU A CA 1
ATOM 2274 C C . LEU A 1 286 ? -14.947 9.581 13.159 1.00 93.75 286 LEU A C 1
ATOM 2276 O O . LEU A 1 286 ? -16.103 9.512 13.573 1.00 93.75 286 LEU A O 1
ATOM 2280 N N . ASP A 1 287 ? -14.089 10.512 13.573 1.00 91.88 287 ASP A N 1
ATOM 2281 C CA . ASP A 1 287 ? -14.418 11.531 14.571 1.00 91.88 287 ASP A CA 1
ATOM 2282 C C . ASP A 1 287 ? -15.508 12.491 14.079 1.00 91.88 287 ASP A C 1
ATOM 2284 O O . ASP A 1 287 ? -16.396 12.846 14.852 1.00 91.88 287 ASP A O 1
ATOM 2288 N N . GLU A 1 288 ? -15.527 12.818 12.786 1.00 90.69 288 GLU A N 1
ATOM 2289 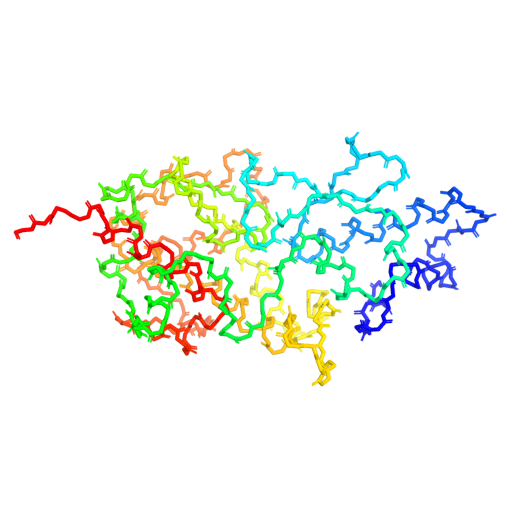C CA . GLU A 1 288 ? -16.603 13.597 12.152 1.00 90.69 288 GLU A CA 1
ATOM 2290 C C . GLU A 1 288 ? -17.982 12.923 12.224 1.00 90.69 288 GLU A C 1
ATOM 2292 O O . GLU A 1 288 ? -19.009 13.600 12.178 1.00 90.69 288 GLU A O 1
ATOM 2297 N N . ARG A 1 289 ? -18.018 11.587 12.309 1.00 88.12 289 ARG A N 1
ATOM 2298 C CA . ARG A 1 289 ? -19.247 10.772 12.250 1.00 88.12 289 ARG A CA 1
ATOM 2299 C C . ARG A 1 289 ? -19.673 10.212 13.595 1.00 88.12 289 ARG A C 1
ATOM 2301 O O . ARG A 1 289 ? -20.753 9.629 13.700 1.00 88.12 289 ARG A O 1
ATOM 2308 N N . LYS A 1 290 ? -18.849 10.364 14.630 1.00 82.00 290 LYS A N 1
ATOM 2309 C CA . LYS A 1 290 ? -19.272 10.025 15.986 1.00 82.00 290 LYS A CA 1
ATOM 2310 C C . LYS A 1 290 ? -20.406 10.975 16.388 1.00 82.00 290 LYS A C 1
ATOM 2312 O O . LYS A 1 290 ? -20.271 12.185 16.202 1.00 82.00 290 LYS A O 1
ATOM 2317 N N . PRO A 1 291 ? -21.517 10.459 16.942 1.00 68.38 291 PRO A N 1
ATOM 2318 C CA . PRO A 1 291 ? -22.546 11.326 17.487 1.00 68.38 291 PRO A CA 1
ATOM 2319 C C . PRO A 1 291 ? -21.912 12.202 18.570 1.00 68.38 291 PRO A C 1
ATOM 2321 O O . PRO A 1 291 ? -21.265 11.685 19.483 1.00 68.38 291 PRO A O 1
ATOM 2324 N N . ARG A 1 292 ? -22.053 13.525 18.434 1.00 56.97 292 ARG A N 1
ATOM 2325 C CA . ARG A 1 292 ? -21.659 14.468 19.484 1.00 56.97 292 ARG A CA 1
ATOM 2326 C C . ARG A 1 292 ? -22.602 14.219 20.660 1.00 56.97 292 ARG A C 1
ATOM 2328 O O . ARG A 1 292 ? -23.804 14.426 20.514 1.00 56.97 292 ARG A O 1
ATOM 2335 N N . SER A 1 293 ? -22.062 13.671 21.745 1.00 44.41 293 SER A N 1
ATOM 2336 C CA . SER A 1 293 ? -22.761 13.513 23.024 1.00 44.41 293 SER A CA 1
ATOM 2337 C C . SER A 1 293 ? -23.046 14.866 23.651 1.00 44.41 293 SER A C 1
ATOM 2339 O O . SER A 1 293 ? -22.084 15.672 23.656 1.00 44.41 293 SER A O 1
#

Secondary structure (DSSP, 8-state):
--SS---TT-BHHHHHHHHHHTTSS---SHHHHHHHHHHHHHHHHHHH-S--B--SS--TTEEEB--TTTT---TT-S-SEEEGGGGGSBHHHHHHTT--SSPPTT-----SHHHHHHHHH--EE-TTTSSHHHHHHTS-PEEEEES-STTTTEEETTTTEEEEES-HHHHHHHHHTTT-STTGGG----TT-TTS--HHHHHHHHHHHHHHHIIIIIT-HHHHHHHHHS-TTTTS-GGGS-HHHHHHHH-SS--GGG-----SSEEHHHH-TTTHHHHHHHHHHHHHHS---

Foldseek 3Di:
DLPQLPALQDFLLNSLVVCCVVVNAPDPDDVRSLVSSLVSVQCLCLQQLLFHWDPPPDDSQKTFTDDQPVPDQDQSAVDGIDGCVLRRGRLLVSNCVRGASAFAFQDAPDPDPVLVVLLVVVFKDFLVCQAQVLLCPQLVADEDEGSHLSQALPAPSPVNYGYHYFALVSLVVCLVVVLSGSNQSSFDPPPPCNGGYHSVSSNLSSLLSLQVLCSHAQQDPVSLVVVVVNCNQVPHDPVPHRPVSNQSHNHNDHDVVSVNDDDRMDGCSPNPRRCSSSSSVSVVSSVVRPPDD

pLDDT: mean 91.06, std 9.6, range [38.97, 98.62]

Sequence (293 aa):
SEIVINNADLSINDIAQRLSDAGSITILGDRQLKSATDLVFSIIGWKTMLYRPDLLSCPPTEICIADETNGYRGGCHLCLKQFRLSESKHLPEFLLGFGLMLPPRNYNSLEDAEEAKAFNRLKSIKPSTSNAYILATIGGITISWTDCLACHLELDKNARVLYVFRYPSFCMASLGDSGRSVIHSCASDLPNNNHWATRQDVTELLWEVILSYRLLFGQHSKSRKIFRKSRPFEQIPQNSRDGFLSDLCRKSRLDPVLGIKERDSYELARDFPHLRSRLVTLIVYLDERKPRS